Protein AF-A0A9X0HLX2-F1 (afdb_monomer_lite)

Organism: Solirubrum puertoriconensis (NCBI:txid1751427)

pLDDT: mean 79.62, std 18.25, range [35.09, 97.62]

Foldseek 3Di:
DDDPPPPPPPPPPQDDDDPVLDPDDAQWKKWFDLDPQKIWIWGFHDKGDPDPPDSKIWTKIWTWLDMGRDTDAPVVLLQTFTFWAWAADPPDPVRTATAGEIEIEIPQQCVVVVVGMDGNDGFAFQCVRHDHGYYHYDDHPNVVSVVNVCSNVQSCDHDPPCVVVVVPPDDDDSVNTHRSNVGGDD

Radius of gyration: 18.08 Å; chains: 1; bounding box: 44×50×55 Å

Structure (mmCIF, N/CA/C/O backbone):
data_AF-A0A9X0HLX2-F1
#
_entry.id   AF-A0A9X0HLX2-F1
#
loop_
_atom_site.group_PDB
_atom_site.id
_atom_site.type_symbol
_atom_site.label_atom_id
_atom_site.label_alt_id
_atom_site.label_comp_id
_atom_site.label_asym_id
_atom_site.label_entity_id
_atom_site.label_seq_id
_atom_site.pdbx_PDB_ins_code
_atom_site.Cartn_x
_atom_site.Cartn_y
_atom_site.Cartn_z
_atom_site.occupancy
_atom_site.B_iso_or_equiv
_atom_site.auth_seq_id
_atom_site.auth_comp_id
_atom_site.auth_asym_id
_atom_site.auth_atom_id
_atom_site.pdbx_PDB_model_num
ATOM 1 N N . MET A 1 1 ? 29.701 15.096 -36.472 1.00 39.09 1 MET A N 1
ATOM 2 C CA . MET A 1 1 ? 28.404 14.476 -36.145 1.00 39.09 1 MET A CA 1
ATOM 3 C C . MET A 1 1 ? 28.642 13.685 -34.884 1.00 39.09 1 MET A C 1
ATOM 5 O O . MET A 1 1 ? 29.427 12.749 -34.914 1.00 39.09 1 MET A O 1
ATOM 9 N N . THR A 1 2 ? 28.128 14.180 -33.768 1.00 35.44 2 THR A N 1
ATOM 10 C CA . THR A 1 2 ? 28.309 13.565 -32.455 1.00 35.44 2 THR A CA 1
ATOM 11 C C . THR A 1 2 ? 27.263 12.466 -32.347 1.00 35.44 2 THR A C 1
ATOM 13 O O . THR A 1 2 ? 26.073 12.766 -32.425 1.00 35.44 2 THR A O 1
ATOM 16 N N . ASN A 1 3 ? 27.697 11.209 -32.260 1.00 35.09 3 ASN A N 1
ATOM 17 C CA . ASN A 1 3 ? 26.804 10.100 -31.954 1.00 35.09 3 ASN A CA 1
ATOM 18 C C . ASN A 1 3 ? 26.291 10.316 -30.529 1.00 35.09 3 ASN A C 1
ATOM 20 O O . ASN A 1 3 ? 27.056 10.244 -29.571 1.00 35.09 3 ASN A O 1
ATOM 24 N N . CYS A 1 4 ? 25.015 10.671 -30.411 1.00 37.78 4 CYS A N 1
ATOM 25 C CA . CYS A 1 4 ? 24.280 10.514 -29.169 1.00 37.78 4 CYS A CA 1
ATOM 26 C C . CYS A 1 4 ? 23.996 9.022 -29.025 1.00 37.78 4 CYS A C 1
ATOM 28 O O . CYS A 1 4 ? 23.032 8.520 -29.602 1.00 37.78 4 CYS A O 1
ATOM 30 N N . ASP A 1 5 ? 24.865 8.329 -28.296 1.00 39.06 5 ASP A N 1
ATOM 31 C CA . ASP A 1 5 ? 24.544 7.023 -27.742 1.00 39.06 5 ASP A CA 1
ATOM 32 C C . ASP A 1 5 ? 23.423 7.249 -26.721 1.00 39.06 5 ASP A C 1
ATOM 34 O O . ASP A 1 5 ? 23.645 7.719 -25.606 1.00 39.06 5 ASP A O 1
ATOM 38 N N . PHE A 1 6 ? 22.185 7.013 -27.155 1.00 39.81 6 PHE A N 1
ATOM 39 C CA . PHE A 1 6 ? 21.085 6.764 -26.239 1.00 39.81 6 PHE A CA 1
ATOM 40 C C . PHE A 1 6 ? 21.434 5.458 -25.531 1.00 39.81 6 PHE A C 1
ATOM 42 O O . PHE A 1 6 ? 21.372 4.393 -26.144 1.00 39.81 6 PHE A O 1
ATOM 49 N N . GLU A 1 7 ? 21.862 5.544 -24.271 1.00 40.75 7 GLU A N 1
ATOM 50 C CA . GLU A 1 7 ? 21.850 4.377 -23.399 1.00 40.75 7 GLU A CA 1
ATOM 51 C C . GLU A 1 7 ? 20.409 3.862 -23.391 1.00 40.75 7 GLU A C 1
ATOM 53 O O . GLU A 1 7 ? 19.496 4.548 -22.934 1.00 40.75 7 GLU A O 1
ATOM 58 N N . GLU A 1 8 ? 20.197 2.694 -24.001 1.00 42.16 8 GLU A N 1
ATOM 59 C CA . GLU A 1 8 ? 18.953 1.952 -23.874 1.00 42.16 8 GLU A CA 1
ATOM 60 C C . GLU A 1 8 ? 18.665 1.820 -22.380 1.00 42.16 8 GLU A C 1
ATOM 62 O O . GLU A 1 8 ? 19.464 1.226 -21.647 1.00 42.16 8 GLU A O 1
ATOM 67 N N . ASP A 1 9 ? 17.542 2.393 -21.939 1.00 39.16 9 ASP A N 1
ATOM 68 C CA . ASP A 1 9 ? 16.966 2.133 -20.627 1.00 39.16 9 ASP A CA 1
ATOM 69 C C . ASP A 1 9 ? 16.959 0.617 -20.441 1.00 39.16 9 ASP A C 1
ATOM 71 O O . ASP A 1 9 ? 16.175 -0.103 -21.071 1.00 39.16 9 ASP A O 1
ATOM 75 N N . LYS A 1 10 ? 17.889 0.107 -19.625 1.00 39.16 10 LYS A N 1
ATOM 76 C CA . LYS A 1 10 ? 17.926 -1.309 -19.283 1.00 39.16 10 LYS A CA 1
ATOM 77 C C . LYS A 1 10 ? 16.569 -1.618 -18.679 1.00 39.16 10 LYS A C 1
ATOM 79 O O . LYS A 1 10 ? 16.263 -1.145 -17.586 1.00 39.16 10 LYS A O 1
ATOM 84 N N . ALA A 1 11 ? 15.761 -2.380 -19.417 1.00 44.03 11 ALA A N 1
ATOM 85 C CA . ALA A 1 11 ? 14.490 -2.889 -18.938 1.00 44.03 11 ALA A CA 1
ATOM 86 C C . ALA A 1 11 ? 14.706 -3.409 -17.517 1.00 44.03 11 ALA A C 1
ATOM 88 O O . ALA A 1 11 ? 15.613 -4.217 -17.301 1.00 44.03 11 ALA A O 1
ATOM 89 N N . VAL A 1 12 ? 13.930 -2.895 -16.559 1.00 45.44 12 VAL A N 1
ATOM 90 C CA . VAL A 1 12 ? 13.972 -3.339 -15.165 1.00 45.44 12 VAL A CA 1
ATOM 91 C C . VAL A 1 12 ? 13.780 -4.852 -15.185 1.00 45.44 12 VAL A C 1
ATOM 93 O O . VAL A 1 12 ? 12.681 -5.349 -15.429 1.00 45.44 12 VAL A O 1
ATOM 96 N N . GLN A 1 13 ? 14.873 -5.600 -15.030 1.00 45.50 13 GLN A N 1
ATOM 97 C CA . GLN A 1 13 ? 14.809 -7.047 -14.951 1.00 45.50 13 GLN A CA 1
ATOM 98 C C . GLN A 1 13 ? 14.221 -7.373 -13.586 1.00 45.50 13 GLN A C 1
ATOM 100 O O . GLN A 1 13 ? 14.894 -7.263 -12.564 1.00 45.50 13 GLN A O 1
ATOM 105 N N . TYR A 1 14 ? 12.946 -7.752 -13.574 1.00 57.03 14 TYR A N 1
ATOM 106 C CA . TYR A 1 14 ? 12.345 -8.389 -12.415 1.00 57.03 14 TYR A CA 1
ATOM 107 C C . TYR A 1 14 ? 13.086 -9.701 -12.177 1.00 57.03 14 TYR A C 1
ATOM 109 O O . TYR A 1 14 ? 12.961 -10.647 -12.958 1.00 57.03 14 TYR A O 1
ATOM 117 N N . LEU A 1 15 ? 13.900 -9.736 -11.127 1.00 66.31 15 LEU A N 1
ATOM 118 C CA . LEU A 1 15 ? 14.584 -10.956 -10.732 1.00 66.31 15 LEU A CA 1
ATOM 119 C C . LEU A 1 15 ? 13.556 -11.992 -10.258 1.00 66.31 15 LEU A C 1
ATOM 121 O O . LEU A 1 15 ? 12.531 -11.619 -9.678 1.00 66.31 15 LEU A O 1
ATOM 125 N N . PRO A 1 16 ? 13.795 -13.291 -10.503 1.00 71.94 16 PRO A N 1
ATOM 126 C CA . PRO A 1 16 ? 12.907 -14.339 -10.025 1.00 71.94 16 PRO A CA 1
ATOM 127 C C . PRO A 1 16 ? 12.847 -14.322 -8.490 1.00 71.94 16 PRO A C 1
ATOM 129 O O . PRO A 1 16 ? 13.869 -14.395 -7.810 1.00 71.94 16 PRO A O 1
ATOM 132 N N . ILE A 1 17 ? 11.634 -14.228 -7.943 1.00 80.62 17 ILE A N 1
ATOM 133 C CA . ILE A 1 17 ? 11.363 -14.280 -6.500 1.00 80.62 17 ILE A CA 1
ATOM 134 C C . ILE A 1 17 ? 10.664 -15.599 -6.202 1.00 80.62 17 ILE A C 1
ATOM 136 O O . ILE A 1 17 ? 9.661 -15.928 -6.841 1.00 80.62 17 ILE A O 1
ATOM 140 N N . ASN A 1 18 ? 11.172 -16.346 -5.223 1.00 83.62 18 ASN A N 1
ATOM 141 C CA . ASN A 1 18 ? 10.474 -17.522 -4.725 1.00 83.62 18 ASN A CA 1
ATOM 142 C C . ASN A 1 18 ? 9.196 -17.073 -3.982 1.00 83.62 18 ASN A C 1
ATOM 144 O O . ASN A 1 18 ? 9.306 -16.305 -3.024 1.00 83.62 18 ASN A O 1
ATOM 148 N N . PRO A 1 19 ? 7.989 -17.537 -4.369 1.00 83.56 19 PRO A N 1
ATOM 149 C CA . PRO A 1 19 ? 6.746 -17.168 -3.692 1.00 83.56 19 PRO A CA 1
ATOM 150 C C . PRO A 1 19 ? 6.726 -17.453 -2.185 1.00 83.56 19 PRO A C 1
ATOM 152 O O . PRO A 1 19 ? 5.992 -16.782 -1.464 1.00 83.56 19 PRO A O 1
ATOM 155 N N . ASP A 1 20 ? 7.525 -18.411 -1.712 1.00 85.88 20 ASP A N 1
ATOM 156 C CA . ASP A 1 20 ? 7.630 -18.752 -0.289 1.00 85.88 20 ASP A CA 1
ATOM 157 C C . ASP A 1 20 ? 8.432 -17.714 0.524 1.00 85.88 20 ASP A C 1
ATOM 159 O O . ASP A 1 20 ? 8.331 -17.680 1.748 1.00 85.88 20 ASP A O 1
ATOM 163 N N . GLU A 1 21 ? 9.203 -16.840 -0.137 1.00 86.94 21 GLU A N 1
ATOM 164 C CA . GLU A 1 21 ? 9.911 -15.715 0.501 1.00 86.94 21 GLU A CA 1
ATOM 165 C C . GLU A 1 21 ? 8.986 -14.506 0.744 1.00 86.94 21 GLU A C 1
ATOM 167 O O . GLU A 1 21 ? 9.346 -13.568 1.462 1.00 86.94 21 GLU A O 1
ATOM 172 N N . LEU A 1 22 ? 7.788 -14.506 0.147 1.00 90.44 22 LEU A N 1
ATOM 173 C CA . LEU A 1 22 ? 6.844 -13.400 0.242 1.00 90.44 22 LEU A CA 1
ATOM 174 C C . LEU A 1 22 ? 6.037 -13.461 1.544 1.00 90.44 22 LEU A C 1
ATOM 176 O O . LEU A 1 22 ? 5.257 -14.381 1.781 1.00 90.44 22 LEU A O 1
ATOM 180 N N . ILE A 1 23 ? 6.154 -12.405 2.343 1.00 93.06 23 ILE A N 1
ATOM 181 C CA . ILE A 1 23 ? 5.323 -12.134 3.521 1.00 93.06 23 ILE A CA 1
ATOM 182 C C . ILE A 1 23 ? 3.890 -11.825 3.084 1.00 93.06 23 ILE A C 1
ATOM 184 O O . ILE A 1 23 ? 2.933 -12.314 3.681 1.00 93.06 23 ILE A O 1
ATOM 188 N N . TYR A 1 24 ? 3.752 -11.013 2.034 1.00 95.12 24 TYR A N 1
ATOM 189 C CA . TYR A 1 24 ? 2.467 -10.592 1.494 1.00 95.12 24 TYR A CA 1
ATOM 190 C C . TYR A 1 24 ? 2.421 -10.781 -0.013 1.00 95.12 24 TYR A C 1
ATOM 192 O O . TYR A 1 24 ? 3.421 -10.681 -0.723 1.00 95.12 24 TYR A O 1
ATOM 200 N N . ARG A 1 25 ? 1.225 -11.043 -0.517 1.00 93.56 25 ARG A N 1
ATOM 201 C CA . ARG A 1 25 ? 0.958 -11.225 -1.936 1.00 93.56 25 ARG A CA 1
ATOM 202 C C . ARG A 1 25 ? 0.394 -9.949 -2.521 1.00 93.56 25 ARG A C 1
ATOM 204 O O . ARG A 1 25 ? -0.223 -9.132 -1.844 1.00 93.56 25 ARG A O 1
ATOM 211 N N . ARG A 1 26 ? 0.548 -9.805 -3.833 1.00 93.00 26 ARG A N 1
ATOM 212 C CA . ARG A 1 26 ? -0.132 -8.747 -4.571 1.00 93.00 26 ARG A CA 1
ATOM 213 C C . ARG A 1 26 ? -1.644 -8.832 -4.322 1.00 93.00 26 ARG A C 1
ATOM 215 O O . ARG A 1 26 ? -2.238 -9.910 -4.385 1.00 93.00 26 ARG A O 1
ATOM 222 N N . GLY A 1 27 ? -2.245 -7.683 -4.043 1.00 94.06 27 GLY A N 1
ATOM 223 C CA . GLY A 1 27 ? -3.641 -7.537 -3.657 1.00 94.06 27 GLY A CA 1
ATOM 224 C C . GLY A 1 27 ? -3.902 -7.624 -2.156 1.00 94.06 27 GLY A C 1
ATOM 225 O O . GLY A 1 27 ? -5.014 -7.303 -1.736 1.00 94.06 27 GLY A O 1
ATOM 226 N N . ASP A 1 28 ? -2.925 -8.031 -1.343 1.00 97.25 28 ASP A N 1
ATOM 227 C CA . ASP A 1 28 ? -3.084 -8.024 0.108 1.00 97.25 28 ASP A CA 1
ATOM 228 C C . ASP A 1 28 ? -3.296 -6.597 0.604 1.00 97.25 28 ASP A C 1
ATOM 230 O O . ASP A 1 28 ? -2.633 -5.652 0.175 1.00 97.25 28 ASP A O 1
ATOM 234 N N . VAL A 1 29 ? -4.251 -6.446 1.513 1.00 97.50 29 VAL A N 1
ATOM 235 C CA . VAL A 1 29 ? -4.596 -5.169 2.121 1.00 97.50 29 VAL A CA 1
ATOM 236 C C . VAL A 1 29 ? -4.053 -5.156 3.538 1.00 97.50 29 VAL A C 1
ATOM 238 O O . VAL A 1 29 ? -4.434 -5.975 4.380 1.00 97.50 29 VAL A O 1
ATOM 241 N N . LEU A 1 30 ? -3.172 -4.202 3.798 1.00 97.62 30 LEU A N 1
ATOM 242 C CA . LEU A 1 30 ? -2.485 -4.035 5.065 1.00 97.62 30 LEU A CA 1
ATOM 243 C C . LEU A 1 30 ? -3.074 -2.833 5.793 1.00 97.62 30 LEU A C 1
ATOM 245 O O . LEU A 1 30 ? -3.018 -1.707 5.302 1.00 97.62 30 LEU A O 1
ATOM 249 N N . ALA A 1 31 ? -3.619 -3.073 6.978 1.00 97.62 31 ALA A N 1
ATOM 250 C CA . ALA A 1 31 ? -3.848 -2.026 7.958 1.00 97.62 31 ALA A CA 1
ATOM 251 C C . ALA A 1 31 ? -2.555 -1.785 8.741 1.00 97.62 31 ALA A C 1
ATOM 253 O O . ALA A 1 31 ? -1.847 -2.743 9.057 1.00 97.62 31 ALA A O 1
ATOM 254 N N . PHE A 1 32 ? -2.254 -0.532 9.066 1.00 97.38 32 PHE A N 1
ATOM 255 C CA . PHE A 1 32 ? -1.064 -0.190 9.844 1.00 97.38 32 PHE A CA 1
ATOM 256 C C . PHE A 1 32 ? -1.318 0.945 10.832 1.00 97.38 32 PHE A C 1
ATOM 258 O O . PHE A 1 32 ? -2.106 1.849 10.562 1.00 97.38 32 PHE A O 1
ATOM 265 N N . GLU A 1 33 ? -0.648 0.910 11.978 1.00 97.38 33 GLU A N 1
ATOM 266 C CA . GLU A 1 33 ? -0.742 1.949 13.008 1.00 97.38 33 GLU A CA 1
ATOM 267 C C . GLU A 1 33 ? -0.064 3.257 12.554 1.00 97.38 33 GLU A C 1
ATOM 269 O O . GLU A 1 33 ? 1.148 3.326 12.372 1.00 97.38 33 GLU A O 1
ATOM 274 N N . VAL A 1 34 ? -0.825 4.330 12.387 1.00 96.19 34 VAL A N 1
ATOM 275 C CA . VAL A 1 34 ? -0.274 5.665 12.091 1.00 96.19 34 VAL A CA 1
ATOM 276 C C . VAL A 1 34 ? 0.189 6.333 13.385 1.00 96.19 34 VAL A C 1
ATOM 278 O O . VAL A 1 34 ? 1.266 6.918 13.447 1.00 96.19 34 VAL A O 1
ATOM 281 N N . ASP A 1 35 ? -0.626 6.212 14.428 1.00 94.38 35 ASP A N 1
ATOM 282 C CA . ASP A 1 35 ? -0.343 6.642 15.793 1.00 94.38 35 ASP A CA 1
ATOM 283 C C . ASP A 1 35 ? -1.179 5.797 16.773 1.00 94.38 35 ASP A C 1
ATOM 285 O O . ASP A 1 35 ? -1.922 4.904 16.363 1.00 94.38 35 ASP A O 1
ATOM 289 N N . SER A 1 36 ? -1.108 6.096 18.073 1.00 91.88 36 SER A N 1
ATOM 290 C CA . SER A 1 36 ? -1.783 5.316 19.124 1.00 91.88 36 SER A CA 1
ATOM 291 C C . SER A 1 36 ? -3.314 5.253 19.014 1.00 91.88 36 SER A C 1
ATOM 293 O O . SER A 1 36 ? -3.952 4.476 19.730 1.00 91.88 36 SER A O 1
ATOM 295 N N . VAL A 1 37 ? -3.930 6.072 18.159 1.00 93.25 37 VAL A N 1
ATOM 296 C CA . VAL A 1 37 ? -5.382 6.148 17.974 1.00 93.25 37 VAL A CA 1
ATOM 297 C C . VAL A 1 37 ? -5.812 6.153 16.508 1.00 93.25 37 VAL A C 1
ATOM 299 O O . VAL A 1 37 ? -7.008 6.295 16.254 1.00 93.25 37 VAL A O 1
ATOM 302 N N . THR A 1 38 ? -4.893 5.968 15.560 1.00 95.81 38 THR A N 1
ATOM 303 C CA . THR A 1 38 ? -5.163 6.069 14.122 1.00 95.81 38 THR A CA 1
ATOM 304 C C . THR A 1 38 ? -4.531 4.906 13.369 1.00 95.81 38 THR A C 1
ATOM 306 O O . THR A 1 38 ? -3.358 4.593 13.530 1.00 95.81 38 THR A O 1
ATOM 309 N N . THR A 1 39 ? -5.312 4.297 12.487 1.00 97.06 39 THR A N 1
ATOM 310 C CA . THR A 1 39 ? -4.923 3.234 11.563 1.00 97.06 39 THR A CA 1
ATOM 311 C C . THR A 1 39 ? -5.031 3.743 10.130 1.00 97.06 39 THR A C 1
ATOM 313 O O . THR A 1 39 ? -6.043 4.343 9.769 1.00 97.06 39 THR A O 1
ATOM 316 N N . GLY A 1 40 ? -4.010 3.485 9.318 1.00 96.62 40 GLY A N 1
ATOM 317 C CA . GLY A 1 40 ? -4.001 3.679 7.870 1.00 96.62 40 GLY A CA 1
ATOM 318 C C . GLY A 1 40 ? -4.215 2.360 7.131 1.00 96.62 40 GLY A C 1
ATOM 319 O O . GLY A 1 40 ? -4.208 1.286 7.739 1.00 96.62 40 GLY A O 1
ATOM 320 N N . ALA A 1 41 ? -4.407 2.430 5.813 1.00 97.06 41 ALA A N 1
ATOM 321 C CA . ALA A 1 41 ? -4.516 1.234 4.986 1.00 97.06 41 ALA A CA 1
ATOM 322 C C . ALA A 1 41 ? -3.798 1.384 3.645 1.00 97.06 41 ALA A C 1
ATOM 324 O O . ALA A 1 41 ? -3.900 2.423 2.984 1.00 97.06 41 ALA A O 1
ATOM 325 N N . ALA A 1 42 ? -3.101 0.324 3.247 1.00 96.31 42 ALA A N 1
ATOM 326 C CA . ALA A 1 42 ? -2.398 0.217 1.980 1.00 96.31 42 ALA A CA 1
ATOM 327 C C . ALA A 1 42 ? -2.695 -1.121 1.296 1.00 96.31 42 ALA A C 1
ATOM 329 O O . ALA A 1 42 ? -3.080 -2.091 1.948 1.00 96.31 42 ALA A O 1
ATOM 330 N N . ILE A 1 43 ? -2.501 -1.175 -0.017 1.00 96.12 43 ILE A N 1
ATOM 331 C CA . ILE A 1 43 ? -2.667 -2.379 -0.829 1.00 96.12 43 ILE A CA 1
ATOM 332 C C . ILE A 1 43 ? -1.322 -2.734 -1.458 1.00 96.12 43 ILE A C 1
ATOM 334 O O . ILE A 1 43 ? -0.682 -1.877 -2.064 1.00 96.12 43 ILE A O 1
ATOM 338 N N . VAL A 1 44 ? -0.904 -3.993 -1.343 1.00 95.81 44 VAL A N 1
ATOM 339 C CA . VAL A 1 44 ? 0.289 -4.507 -2.022 1.00 95.81 44 VAL A CA 1
ATOM 340 C C . VAL A 1 44 ? 0.015 -4.552 -3.521 1.00 95.81 44 VAL A C 1
ATOM 342 O O . VAL A 1 44 ? -0.811 -5.329 -3.997 1.00 95.81 44 VAL A O 1
ATOM 345 N N . SER A 1 45 ? 0.706 -3.719 -4.282 1.00 92.81 45 SER A N 1
ATOM 346 C CA . SER A 1 45 ? 0.567 -3.616 -5.737 1.00 92.81 45 SER A CA 1
ATOM 347 C C . SER A 1 45 ? 1.577 -4.463 -6.502 1.00 92.81 45 SER A C 1
ATOM 349 O O . SER A 1 45 ? 1.273 -4.962 -7.587 1.00 92.81 45 SER A O 1
ATOM 351 N N . GLY A 1 46 ? 2.729 -4.705 -5.889 1.00 91.56 46 GLY A N 1
ATOM 352 C CA . GLY A 1 46 ? 3.837 -5.436 -6.472 1.00 91.56 46 GLY A CA 1
ATOM 353 C C . GLY A 1 46 ? 4.945 -5.656 -5.454 1.00 91.56 46 GLY A C 1
ATOM 354 O O . GLY A 1 46 ? 4.795 -5.372 -4.260 1.00 91.56 46 GLY A O 1
ATOM 355 N N . TYR A 1 47 ? 6.043 -6.218 -5.933 1.00 91.50 47 TYR A N 1
ATOM 356 C CA . TYR A 1 47 ? 7.248 -6.430 -5.151 1.00 91.50 47 TYR A CA 1
ATOM 357 C C . TYR A 1 47 ? 8.437 -6.633 -6.083 1.00 91.50 47 TYR A C 1
ATOM 359 O O . TYR A 1 47 ? 8.299 -7.158 -7.190 1.00 91.50 47 TYR A O 1
ATOM 367 N N . VAL A 1 48 ? 9.612 -6.234 -5.610 1.00 89.25 48 VAL A N 1
ATOM 368 C CA . VAL A 1 48 ? 10.873 -6.376 -6.331 1.00 89.25 48 VAL A CA 1
ATOM 369 C C . VAL A 1 48 ? 11.967 -6.849 -5.384 1.00 89.25 48 VAL A C 1
ATOM 371 O O . VAL A 1 48 ? 12.014 -6.484 -4.208 1.00 89.25 48 VAL A O 1
ATOM 374 N N . LYS A 1 49 ? 12.854 -7.686 -5.911 1.00 86.56 49 LYS A N 1
ATOM 375 C CA . LYS A 1 49 ? 14.063 -8.151 -5.241 1.00 86.56 49 LYS A CA 1
ATOM 376 C C . LYS A 1 49 ? 15.246 -7.543 -5.981 1.00 86.56 49 LYS A C 1
ATOM 378 O O . LYS A 1 49 ? 15.302 -7.631 -7.203 1.00 86.56 49 LYS A O 1
ATOM 383 N N . GLU A 1 50 ? 16.136 -6.876 -5.251 1.00 77.25 50 GLU A N 1
ATOM 384 C CA . GLU A 1 50 ? 17.228 -6.095 -5.855 1.00 77.25 50 GLU A CA 1
ATOM 385 C C . GLU A 1 50 ? 18.293 -6.977 -6.515 1.00 77.25 50 GLU A C 1
ATOM 387 O O . GLU A 1 50 ? 18.802 -6.629 -7.576 1.00 77.25 50 GLU A O 1
ATOM 392 N N . THR A 1 51 ? 18.629 -8.117 -5.904 1.00 73.12 51 THR A N 1
ATOM 393 C CA . THR A 1 51 ? 19.614 -9.083 -6.421 1.00 73.12 51 THR A CA 1
ATOM 394 C C . THR A 1 51 ? 19.165 -10.519 -6.135 1.00 73.12 51 THR A C 1
ATOM 396 O O . THR A 1 51 ? 18.388 -10.747 -5.206 1.00 73.12 51 THR A O 1
ATOM 399 N N . GLU A 1 52 ? 19.651 -11.502 -6.905 1.00 68.56 52 GLU A N 1
ATOM 400 C CA . GLU A 1 52 ? 19.315 -12.924 -6.689 1.00 68.56 52 GLU A CA 1
ATOM 401 C C . GLU A 1 52 ? 19.717 -13.388 -5.278 1.00 68.56 52 GLU A C 1
ATOM 403 O O . GLU A 1 52 ? 18.961 -14.105 -4.620 1.00 68.56 52 GLU A O 1
ATOM 408 N N . ASP A 1 53 ? 20.843 -12.868 -4.781 1.00 68.00 53 ASP A N 1
ATOM 409 C CA . ASP A 1 53 ? 21.403 -13.156 -3.457 1.00 68.00 53 ASP A CA 1
ATOM 410 C C . ASP A 1 53 ? 20.843 -12.273 -2.328 1.00 68.00 53 ASP A C 1
ATOM 412 O O . ASP A 1 53 ? 21.194 -12.459 -1.161 1.00 68.00 53 ASP A O 1
ATOM 416 N N . SER A 1 54 ? 20.001 -11.280 -2.637 1.00 73.19 54 SER A N 1
ATOM 417 C CA . SER A 1 54 ? 19.437 -10.406 -1.607 1.00 73.19 54 SER A CA 1
ATOM 418 C C . SER A 1 54 ? 18.474 -11.195 -0.726 1.00 73.19 54 SER A C 1
ATOM 420 O O . SER A 1 54 ? 17.587 -11.886 -1.213 1.00 73.19 54 SER A O 1
ATOM 422 N N . THR A 1 55 ? 18.573 -11.047 0.591 1.00 76.12 55 THR A N 1
ATOM 423 C CA . THR A 1 55 ? 17.532 -11.522 1.518 1.00 76.12 55 THR A CA 1
ATOM 424 C C . THR A 1 55 ? 16.363 -10.541 1.627 1.00 76.12 55 THR A C 1
ATOM 426 O O . THR A 1 55 ? 15.357 -10.832 2.276 1.00 76.12 55 THR A O 1
ATOM 429 N N . HIS A 1 56 ? 16.494 -9.359 1.022 1.00 85.50 56 HIS A N 1
ATOM 430 C CA . HIS A 1 56 ? 15.544 -8.270 1.153 1.00 85.50 56 HIS A CA 1
ATOM 431 C C . HIS A 1 56 ? 14.647 -8.150 -0.075 1.00 85.50 56 HIS A C 1
ATOM 433 O O . HIS A 1 56 ? 15.110 -8.078 -1.216 1.00 85.50 56 HIS A O 1
ATOM 439 N N . ILE A 1 57 ? 13.347 -8.082 0.198 1.00 91.19 57 ILE A N 1
ATOM 440 C CA . ILE A 1 57 ? 12.292 -7.874 -0.790 1.00 91.19 57 ILE A CA 1
ATOM 441 C C . ILE A 1 57 ? 11.640 -6.530 -0.488 1.00 91.19 57 ILE A C 1
ATOM 443 O O . ILE A 1 57 ? 11.271 -6.254 0.656 1.00 91.19 57 ILE A O 1
ATOM 447 N N . TRP A 1 58 ? 11.493 -5.701 -1.512 1.00 93.50 58 TRP A N 1
ATOM 448 C CA . TRP A 1 58 ? 10.747 -4.453 -1.449 1.00 93.50 58 TRP A CA 1
ATOM 449 C C . TRP A 1 58 ? 9.300 -4.714 -1.854 1.00 93.50 58 TRP A C 1
ATOM 451 O O . TRP A 1 58 ? 9.047 -5.238 -2.935 1.00 93.50 58 TRP A O 1
ATOM 461 N N . TYR A 1 59 ? 8.356 -4.348 -0.992 1.00 94.75 59 TYR A N 1
ATOM 462 C CA . TYR A 1 59 ? 6.922 -4.418 -1.255 1.00 94.75 59 TYR A CA 1
ATOM 463 C C . TYR A 1 59 ? 6.418 -3.064 -1.718 1.00 94.75 59 TYR A C 1
ATOM 465 O O . TYR A 1 59 ? 6.542 -2.081 -0.997 1.00 94.75 59 TYR A O 1
ATOM 473 N N . GLU A 1 60 ? 5.800 -3.022 -2.888 1.00 93.88 60 GLU A N 1
ATOM 474 C CA . GLU A 1 60 ? 5.222 -1.810 -3.456 1.00 93.88 60 GLU A CA 1
ATOM 475 C C . GLU A 1 60 ? 3.815 -1.610 -2.887 1.00 93.88 60 GLU A C 1
ATOM 477 O O . GLU A 1 60 ? 2.871 -2.309 -3.270 1.00 93.88 60 GLU A O 1
ATOM 482 N N . LEU A 1 61 ? 3.659 -0.672 -1.955 1.00 95.06 61 LEU A N 1
ATOM 483 C CA . LEU A 1 61 ? 2.398 -0.402 -1.271 1.00 95.06 61 LEU A CA 1
ATOM 484 C C . LEU A 1 61 ? 1.727 0.849 -1.829 1.00 95.06 61 LEU A C 1
ATOM 486 O O . LEU A 1 61 ? 2.338 1.911 -1.918 1.00 95.06 61 LEU A O 1
ATOM 490 N N . VAL A 1 62 ? 0.436 0.744 -2.134 1.00 92.50 62 VAL A N 1
ATOM 491 C CA . VAL A 1 62 ? -0.388 1.894 -2.511 1.00 92.50 62 VAL A CA 1
ATOM 492 C C . VAL A 1 62 ? -1.327 2.261 -1.397 1.00 92.50 62 VAL A C 1
ATOM 494 O O . VAL A 1 62 ? -2.127 1.449 -0.933 1.00 92.50 62 VAL A O 1
ATOM 497 N N . PHE A 1 63 ? -1.238 3.515 -0.984 1.00 92.94 63 PHE A N 1
ATOM 498 C CA . PHE A 1 63 ? -2.054 4.040 0.087 1.00 92.94 63 PHE A CA 1
ATOM 499 C C . PHE A 1 63 ? -3.488 4.300 -0.352 1.00 92.94 63 PHE A C 1
ATOM 501 O O . PHE A 1 63 ? -3.763 4.780 -1.454 1.00 92.94 63 PHE A O 1
ATOM 508 N N . THR A 1 64 ? -4.394 4.020 0.576 1.00 92.25 64 THR A N 1
ATOM 509 C CA . THR A 1 64 ? -5.789 4.441 0.500 1.00 92.25 64 THR A CA 1
ATOM 510 C C . THR A 1 64 ? -6.012 5.674 1.374 1.00 92.25 64 THR A C 1
ATOM 512 O O . THR A 1 64 ? -5.260 5.921 2.317 1.00 92.25 64 THR A O 1
ATOM 515 N N . ASP A 1 65 ? -7.086 6.421 1.132 1.00 89.81 65 ASP A N 1
ATOM 516 C CA . ASP A 1 65 ? -7.488 7.562 1.965 1.00 89.81 65 ASP A CA 1
ATOM 517 C C . ASP A 1 65 ? -8.096 7.202 3.329 1.00 89.81 65 ASP A C 1
ATOM 519 O O . ASP A 1 65 ? -8.530 8.098 4.061 1.00 89.81 65 ASP A O 1
ATOM 523 N N . TYR A 1 66 ? -8.060 5.923 3.712 1.00 92.25 66 TYR A N 1
ATOM 524 C CA . TYR A 1 66 ? -8.525 5.452 5.010 1.00 92.25 66 TYR A CA 1
ATOM 525 C C . TYR A 1 66 ? -7.674 5.989 6.161 1.00 92.25 66 TYR A C 1
ATOM 527 O O . TYR A 1 66 ? -6.471 5.741 6.216 1.00 92.25 66 TYR A O 1
ATOM 535 N N . ALA A 1 67 ? -8.314 6.639 7.136 1.00 92.31 67 ALA A N 1
ATOM 536 C CA . ALA A 1 67 ? -7.718 6.872 8.445 1.00 92.31 67 ALA A CA 1
ATOM 537 C C . ALA A 1 67 ? -8.775 6.921 9.543 1.00 92.31 67 ALA A C 1
ATOM 539 O O . ALA A 1 67 ? -9.585 7.849 9.604 1.00 92.31 67 ALA A O 1
ATOM 540 N N . ALA A 1 68 ? -8.746 5.931 10.424 1.00 93.38 68 ALA A N 1
ATOM 541 C CA . ALA A 1 68 ? -9.659 5.840 11.553 1.00 93.38 68 ALA A CA 1
ATOM 542 C C . ALA A 1 68 ? -9.019 5.058 12.697 1.00 93.38 68 ALA A C 1
ATOM 544 O O . ALA A 1 68 ? -8.021 4.374 12.514 1.00 93.38 68 ALA A O 1
ATOM 545 N N . LYS A 1 69 ? -9.610 5.126 13.890 1.00 93.56 69 LYS A N 1
ATOM 546 C CA . LYS A 1 69 ? -9.113 4.377 15.053 1.00 93.56 69 LYS A CA 1
ATOM 547 C C . LYS A 1 69 ? -9.240 2.867 14.900 1.00 93.56 69 LYS A C 1
ATOM 549 O O . LYS A 1 69 ? -8.421 2.114 15.415 1.00 93.56 69 LYS A O 1
ATOM 554 N N . GLN A 1 70 ? -10.308 2.427 14.251 1.00 93.50 70 GLN A N 1
ATOM 555 C CA . GLN A 1 70 ? -10.519 1.019 13.961 1.00 93.50 70 GLN A CA 1
ATOM 556 C C . GLN A 1 70 ? -9.754 0.666 12.693 1.00 93.50 70 GLN A C 1
ATOM 558 O O . GLN A 1 70 ? -9.577 1.501 11.816 1.00 93.50 70 GLN A O 1
ATOM 563 N N . ALA A 1 71 ? -9.289 -0.571 12.606 1.00 92.25 71 ALA A N 1
ATOM 564 C CA . ALA A 1 71 ? -8.699 -1.061 11.377 1.00 92.25 71 ALA A CA 1
ATOM 565 C C . ALA A 1 71 ? -9.810 -1.424 10.374 1.00 92.25 71 ALA A C 1
ATOM 567 O O . ALA A 1 71 ? -10.837 -1.972 10.790 1.00 92.25 71 ALA A O 1
ATOM 568 N N . PRO A 1 72 ? -9.610 -1.158 9.075 1.00 94.69 72 PRO A N 1
ATOM 569 C CA . PRO A 1 72 ? -10.664 -1.276 8.081 1.00 94.69 72 PRO A CA 1
ATOM 570 C C . PRO A 1 72 ? -11.029 -2.729 7.783 1.00 94.69 72 PRO A C 1
ATOM 572 O O . PRO A 1 72 ? -10.195 -3.636 7.843 1.00 94.69 72 PRO A O 1
ATOM 575 N N . SER A 1 73 ? -12.270 -2.934 7.359 1.00 95.62 73 SER A N 1
ATOM 576 C CA . SER A 1 73 ? -12.699 -4.110 6.607 1.00 95.62 73 SER A CA 1
ATOM 577 C C . SER A 1 73 ? -12.399 -3.959 5.110 1.00 95.62 73 SER A C 1
ATOM 579 O O . SER A 1 73 ? -12.272 -2.856 4.577 1.00 95.62 73 SER A O 1
ATOM 581 N N . ILE A 1 74 ? -12.374 -5.078 4.380 1.00 95.06 74 ILE A N 1
ATOM 582 C CA . ILE A 1 74 ? -12.228 -5.057 2.914 1.00 95.06 74 ILE A CA 1
ATOM 583 C C . ILE A 1 74 ? -13.375 -4.308 2.229 1.00 95.06 74 ILE A C 1
ATOM 585 O O . ILE A 1 74 ? -13.159 -3.634 1.223 1.0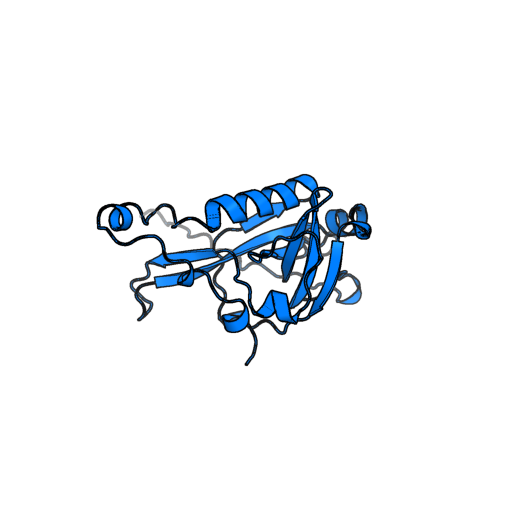0 95.06 74 ILE A O 1
ATOM 589 N N . ALA A 1 75 ? -14.594 -4.393 2.767 1.00 94.31 75 ALA A N 1
ATOM 590 C CA . ALA A 1 75 ? -15.735 -3.666 2.219 1.00 94.31 75 ALA A CA 1
ATOM 591 C C . ALA A 1 75 ? -15.568 -2.145 2.353 1.00 94.31 75 ALA A C 1
ATOM 593 O O . ALA A 1 75 ? -15.955 -1.417 1.441 1.00 94.31 75 ALA A O 1
ATOM 594 N N . GLU A 1 76 ? -14.978 -1.676 3.456 1.00 93.56 76 GLU A N 1
ATOM 595 C CA . GLU A 1 76 ? -14.623 -0.266 3.627 1.00 93.56 76 GLU A CA 1
ATOM 596 C C . GLU A 1 76 ? -13.540 0.131 2.629 1.00 93.56 76 GLU A C 1
ATOM 598 O O . GLU A 1 76 ? -13.760 1.053 1.850 1.00 93.56 76 GLU A O 1
ATOM 603 N N . VAL A 1 77 ? -12.430 -0.612 2.552 1.00 93.81 77 VAL A N 1
ATOM 604 C CA . VAL A 1 77 ? -11.313 -0.307 1.633 1.00 93.81 77 VAL A CA 1
ATOM 605 C C . VAL A 1 77 ? -11.770 -0.182 0.180 1.00 93.81 77 VAL A C 1
ATOM 607 O O . VAL A 1 77 ? -11.360 0.739 -0.516 1.00 93.81 77 VAL A O 1
ATOM 610 N N . LYS A 1 78 ? -12.686 -1.039 -0.282 1.00 92.56 78 LYS A N 1
ATOM 611 C CA . LYS A 1 78 ? -13.223 -0.963 -1.654 1.00 92.56 78 LYS A CA 1
ATOM 612 C C . LYS A 1 78 ? -14.021 0.314 -1.952 1.00 92.56 78 LYS A C 1
ATOM 614 O O . LYS A 1 78 ? -14.216 0.637 -3.120 1.00 92.56 78 LYS A O 1
ATOM 619 N N . ARG A 1 79 ? -14.508 1.013 -0.923 1.00 90.75 79 ARG A N 1
ATOM 620 C CA . ARG A 1 79 ? -15.243 2.288 -1.033 1.00 90.75 79 ARG A CA 1
ATOM 621 C C . ARG A 1 79 ? -14.334 3.507 -0.883 1.00 90.75 79 ARG A C 1
ATOM 623 O O . ARG A 1 79 ? -14.800 4.628 -1.069 1.00 90.75 79 ARG A O 1
ATOM 630 N N . HIS A 1 80 ? -13.072 3.279 -0.538 1.00 89.25 80 HIS A N 1
ATOM 631 C CA . HIS A 1 80 ? -12.051 4.303 -0.414 1.00 89.25 80 HIS A CA 1
ATOM 632 C C . HIS A 1 80 ? -11.380 4.592 -1.752 1.00 89.25 80 HIS A C 1
ATOM 634 O O . HIS A 1 80 ? -11.738 4.046 -2.805 1.00 89.25 80 HIS A O 1
ATOM 640 N N . ARG A 1 81 ? -10.429 5.517 -1.710 1.00 88.19 81 ARG A N 1
ATOM 641 C CA . ARG A 1 81 ? -9.729 6.016 -2.887 1.00 88.19 81 ARG A CA 1
ATOM 642 C C . ARG A 1 81 ? -8.230 5.821 -2.740 1.00 88.19 81 ARG A C 1
ATOM 644 O O . ARG A 1 81 ? -7.722 5.845 -1.621 1.00 88.19 81 ARG A O 1
ATOM 651 N N . LEU A 1 82 ? -7.542 5.617 -3.858 1.00 88.31 82 LEU A N 1
ATOM 652 C CA . LEU A 1 82 ? -6.085 5.502 -3.905 1.00 88.31 82 LEU A CA 1
ATOM 653 C C . LEU A 1 82 ? -5.430 6.884 -3.991 1.00 88.31 82 LEU A C 1
ATOM 655 O O . LEU A 1 82 ? -6.016 7.822 -4.538 1.00 88.31 82 LEU A O 1
ATOM 659 N N . PHE A 1 83 ? -4.204 7.005 -3.480 1.00 86.94 83 PHE A N 1
ATOM 660 C CA . PHE A 1 83 ? -3.389 8.205 -3.698 1.00 86.94 83 PHE A CA 1
ATOM 661 C C . PHE A 1 83 ? -2.775 8.209 -5.096 1.00 86.94 83 PHE A C 1
ATOM 663 O O . PHE A 1 83 ? -2.315 7.182 -5.593 1.00 86.94 83 PHE A O 1
ATOM 670 N N . GLY A 1 84 ? -2.738 9.387 -5.716 1.00 81.12 84 GLY A N 1
ATOM 671 C CA . GLY A 1 84 ? -2.109 9.593 -7.014 1.00 81.12 84 GLY A CA 1
ATOM 672 C C . GLY A 1 84 ? -2.455 10.952 -7.626 1.00 81.12 84 GLY A C 1
ATOM 673 O O . GLY A 1 84 ? -2.904 11.857 -6.925 1.00 81.12 84 GLY A O 1
ATOM 674 N N . ARG A 1 85 ? -2.253 11.090 -8.943 1.00 76.56 85 ARG A N 1
ATOM 675 C CA . ARG A 1 85 ? -2.402 12.340 -9.706 1.00 76.56 85 ARG A CA 1
ATOM 676 C C . ARG A 1 85 ? -2.857 12.123 -11.151 1.00 76.56 85 ARG A C 1
ATOM 678 O O . ARG A 1 85 ? -2.611 11.071 -11.736 1.00 76.56 85 ARG A O 1
ATOM 685 N N . LYS A 1 86 ? -3.482 13.140 -11.751 1.00 74.00 86 LYS A N 1
ATOM 686 C CA . LYS A 1 86 ? -3.713 13.200 -13.204 1.00 74.00 86 LYS A CA 1
ATOM 687 C C . LYS A 1 86 ? -2.563 13.939 -13.873 1.00 74.00 86 LYS A C 1
ATOM 689 O O . LYS A 1 86 ? -2.184 15.019 -13.424 1.00 74.00 86 LYS A O 1
ATOM 694 N N . VAL A 1 87 ? -2.038 13.379 -14.953 1.00 72.44 87 VAL A N 1
ATOM 695 C CA . VAL A 1 87 ? -0.985 13.999 -15.764 1.00 72.44 87 VAL A CA 1
ATOM 696 C C . VAL A 1 87 ? -1.567 14.305 -17.137 1.00 72.44 87 VAL A C 1
ATOM 698 O O . VAL A 1 87 ? -2.156 13.429 -17.763 1.00 72.44 87 VAL A O 1
ATOM 701 N N . ALA A 1 88 ? -1.450 15.552 -17.599 1.00 68.88 88 ALA A N 1
ATOM 702 C CA . ALA A 1 88 ? -1.958 15.946 -18.911 1.00 68.88 88 ALA A CA 1
ATOM 703 C C . ALA A 1 88 ? -1.313 15.099 -20.020 1.00 68.88 88 ALA A C 1
ATOM 705 O O . ALA A 1 88 ? -0.105 14.865 -20.010 1.00 68.88 88 ALA A O 1
ATOM 706 N N . SER A 1 89 ? -2.119 14.652 -20.980 1.00 69.88 89 SER A N 1
ATOM 707 C CA . SER A 1 89 ? -1.665 13.822 -22.094 1.00 69.88 89 SER A CA 1
ATOM 708 C C . SER A 1 89 ? -2.386 14.234 -23.367 1.00 69.88 89 SER A C 1
ATOM 710 O O . SER A 1 89 ? -3.611 14.225 -23.425 1.00 69.88 89 SER A O 1
ATOM 712 N N . SER A 1 90 ? -1.624 14.566 -24.406 1.00 74.44 90 SER A N 1
ATOM 713 C CA . SER A 1 90 ? -2.157 14.827 -25.748 1.00 74.44 90 SER A CA 1
ATOM 714 C C . SER A 1 90 ? -2.457 13.548 -26.536 1.00 74.44 90 SER A C 1
ATOM 716 O O . SER A 1 90 ? -3.006 13.625 -27.633 1.00 74.44 90 SER A O 1
ATOM 718 N N . LEU A 1 91 ? -2.073 12.386 -25.998 1.00 78.00 91 LEU A N 1
ATOM 719 C CA . LEU A 1 91 ? -2.242 11.076 -26.627 1.00 78.00 91 LEU A CA 1
ATOM 720 C C . LEU A 1 91 ? -3.476 10.333 -26.103 1.00 78.00 91 LEU A C 1
ATOM 722 O O . LEU A 1 91 ? -4.038 9.507 -26.818 1.00 78.00 91 LEU A O 1
ATOM 726 N N . ASP A 1 92 ? -3.894 10.613 -24.866 1.00 74.94 92 ASP A N 1
ATOM 727 C CA . ASP A 1 92 ? -5.083 10.000 -24.275 1.00 74.94 92 ASP A CA 1
ATOM 728 C C . ASP A 1 92 ? -6.355 10.749 -24.726 1.00 74.94 92 ASP A C 1
ATOM 730 O O . ASP A 1 92 ? -6.399 11.978 -24.610 1.00 74.94 92 ASP A O 1
ATOM 734 N N . PRO A 1 93 ? -7.411 10.060 -25.204 1.00 74.31 93 PRO A N 1
ATOM 735 C CA . PRO A 1 93 ? -8.673 10.698 -25.588 1.00 74.31 93 PRO A CA 1
ATOM 736 C C . PRO A 1 93 ? -9.338 11.530 -24.481 1.00 74.31 93 PRO A C 1
ATOM 738 O O . PRO A 1 93 ? -10.086 12.458 -24.785 1.00 74.31 93 PRO A O 1
ATOM 741 N N . ALA A 1 94 ? -9.083 11.221 -23.205 1.00 71.19 94 ALA A N 1
ATOM 742 C CA . ALA A 1 94 ? -9.576 11.993 -22.066 1.00 71.19 94 ALA A CA 1
ATOM 743 C C . ALA A 1 94 ? -8.768 13.282 -21.807 1.00 71.19 94 ALA A C 1
ATOM 745 O O . ALA A 1 94 ? -9.170 14.098 -20.977 1.00 71.19 94 ALA A O 1
ATOM 746 N N . GLY A 1 95 ? -7.637 13.476 -22.496 1.00 71.81 95 GLY A N 1
ATOM 747 C CA . GLY A 1 95 ? -6.728 14.615 -22.331 1.00 71.81 95 GLY A CA 1
ATOM 748 C C . GLY A 1 95 ? -5.774 14.496 -21.136 1.00 71.81 95 GLY A C 1
ATOM 749 O O . GLY A 1 95 ? -4.986 15.406 -20.869 1.00 71.81 95 GLY A O 1
ATOM 750 N N . TYR A 1 96 ? -5.836 13.390 -20.395 1.00 73.00 96 TYR A N 1
ATOM 751 C CA . TYR A 1 96 ? -4.973 13.109 -19.254 1.00 73.00 96 TYR A CA 1
ATOM 752 C C . TYR A 1 96 ? -4.845 11.606 -19.017 1.00 73.00 96 TYR A C 1
ATOM 754 O O . TYR A 1 96 ? -5.724 10.831 -19.380 1.00 73.00 96 TYR A O 1
ATOM 762 N N . VAL A 1 97 ? -3.773 11.217 -18.336 1.00 76.19 97 VAL A N 1
ATOM 763 C CA . VAL A 1 97 ? -3.569 9.875 -17.794 1.00 76.19 97 VAL A CA 1
ATOM 764 C C . VAL A 1 97 ? -3.670 9.894 -16.272 1.00 76.19 97 VAL A C 1
ATOM 766 O O . VAL A 1 97 ? -3.399 10.906 -15.621 1.00 76.19 97 VAL A O 1
ATOM 769 N N . THR A 1 98 ? -4.105 8.775 -15.703 1.00 76.44 98 THR A N 1
ATOM 770 C CA . THR A 1 98 ? -4.222 8.575 -14.254 1.00 76.44 98 THR A CA 1
ATOM 771 C C . THR A 1 98 ? -2.993 7.843 -13.745 1.00 76.44 98 THR A C 1
ATOM 773 O O . THR A 1 98 ? -2.714 6.732 -14.194 1.00 76.44 98 THR A O 1
ATOM 776 N N . CYS A 1 99 ? -2.290 8.445 -12.789 1.00 81.00 99 CYS A N 1
ATOM 777 C CA . CYS A 1 99 ? -1.104 7.864 -12.182 1.00 81.00 99 CYS A CA 1
ATOM 778 C C . CYS A 1 99 ? -1.321 7.624 -10.684 1.00 81.00 99 CYS A C 1
ATOM 780 O O . CYS A 1 99 ? -1.844 8.492 -9.989 1.00 81.00 99 CYS A O 1
ATOM 782 N N . VAL A 1 100 ? -0.901 6.464 -10.190 1.00 85.25 100 VAL A N 1
ATOM 783 C CA . VAL A 1 100 ? -1.022 6.027 -8.795 1.00 85.25 100 VAL A 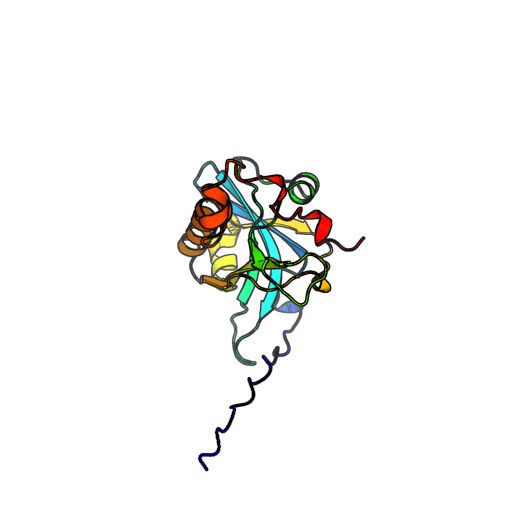CA 1
ATOM 784 C C . VAL A 1 100 ? 0.339 6.135 -8.115 1.00 85.25 100 VAL A C 1
ATOM 786 O O . VAL A 1 100 ? 1.363 5.791 -8.711 1.00 85.25 100 VAL A O 1
ATOM 789 N N . ASP A 1 101 ? 0.348 6.611 -6.874 1.00 85.56 101 ASP A N 1
ATOM 790 C CA . ASP A 1 101 ? 1.573 6.764 -6.092 1.00 85.56 101 ASP A CA 1
ATOM 791 C C . ASP A 1 101 ? 1.853 5.513 -5.257 1.00 85.56 101 ASP A C 1
ATOM 793 O O . ASP A 1 101 ? 0.943 4.927 -4.664 1.00 85.56 101 ASP A O 1
ATOM 797 N N . ILE A 1 102 ? 3.125 5.123 -5.198 1.00 89.62 102 ILE A N 1
ATOM 798 C CA . ILE A 1 102 ? 3.591 3.898 -4.545 1.00 89.62 102 ILE A CA 1
ATOM 799 C C . ILE A 1 102 ? 4.675 4.231 -3.517 1.00 89.62 102 ILE A C 1
ATOM 801 O O . ILE A 1 102 ? 5.571 5.030 -3.782 1.00 89.62 102 ILE A O 1
ATOM 805 N N . GLU A 1 103 ? 4.623 3.570 -2.363 1.00 93.12 103 GLU A N 1
ATOM 806 C CA . GLU A 1 103 ? 5.708 3.535 -1.386 1.00 93.12 103 GLU A CA 1
ATOM 807 C C . GLU A 1 103 ? 6.270 2.113 -1.291 1.00 93.12 103 GLU A C 1
ATOM 809 O O . GLU A 1 103 ? 5.563 1.176 -0.914 1.00 93.12 103 GLU A O 1
ATOM 814 N N . SER A 1 104 ? 7.548 1.946 -1.618 1.00 94.06 104 SER A N 1
ATOM 815 C CA . SER A 1 104 ? 8.252 0.674 -1.492 1.00 94.06 104 SER A CA 1
ATOM 816 C C . SER A 1 104 ? 8.741 0.472 -0.061 1.00 94.06 104 SER A C 1
ATOM 818 O O . SER A 1 104 ? 9.544 1.250 0.449 1.00 94.06 104 SER A O 1
ATOM 820 N N . VAL A 1 105 ? 8.297 -0.596 0.595 1.00 94.88 105 VAL A N 1
ATOM 821 C CA . VAL A 1 105 ? 8.673 -0.925 1.975 1.00 94.88 105 VAL A CA 1
ATOM 822 C C . VAL A 1 105 ? 9.485 -2.206 2.005 1.00 94.88 105 VAL A C 1
ATOM 824 O O . VAL A 1 105 ? 9.047 -3.237 1.497 1.00 94.88 105 VAL A O 1
ATOM 827 N N . ARG A 1 106 ? 10.667 -2.165 2.621 1.00 93.62 106 ARG A N 1
ATOM 828 C CA . ARG A 1 106 ? 11.511 -3.360 2.746 1.00 93.62 106 ARG A CA 1
ATOM 829 C C . ARG A 1 106 ? 10.893 -4.376 3.710 1.00 93.62 106 ARG A C 1
ATOM 831 O O . ARG A 1 106 ? 10.330 -3.993 4.735 1.00 93.62 106 ARG A O 1
ATOM 838 N N . ASN A 1 107 ? 11.037 -5.664 3.407 1.00 93.00 107 ASN A N 1
ATOM 839 C CA . ASN A 1 107 ? 10.525 -6.774 4.213 1.00 93.00 107 ASN A CA 1
ATOM 840 C C . ASN A 1 107 ? 10.882 -6.671 5.707 1.00 93.00 107 ASN A C 1
ATOM 842 O O . ASN A 1 107 ? 9.993 -6.868 6.530 1.00 93.00 107 ASN A O 1
ATOM 846 N N . ASP A 1 108 ? 12.110 -6.273 6.058 1.00 91.81 108 ASP A N 1
ATOM 847 C CA . ASP A 1 108 ? 12.521 -6.114 7.465 1.00 91.81 108 ASP A CA 1
ATOM 848 C C . ASP A 1 108 ? 11.634 -5.120 8.230 1.00 91.81 108 ASP A C 1
ATOM 850 O O . ASP A 1 108 ? 11.250 -5.347 9.373 1.00 91.81 108 ASP A O 1
ATOM 854 N N . CYS A 1 109 ? 11.242 -4.016 7.583 1.00 93.94 109 CYS A N 1
ATOM 855 C CA . CYS A 1 109 ? 10.368 -3.022 8.199 1.00 93.94 109 CYS A CA 1
ATOM 856 C C . CYS A 1 109 ? 9.007 -3.633 8.562 1.00 93.94 109 CYS A C 1
ATOM 858 O O . CYS A 1 109 ? 8.429 -3.288 9.597 1.00 93.94 109 CYS A O 1
ATOM 860 N N . LEU A 1 110 ? 8.498 -4.533 7.716 1.00 92.62 110 LEU A N 1
ATOM 861 C CA . LEU A 1 110 ? 7.237 -5.237 7.935 1.00 92.62 110 LEU A CA 1
ATOM 862 C C . LEU A 1 110 ? 7.371 -6.273 9.058 1.00 92.62 110 LEU A C 1
ATOM 864 O O . LEU A 1 110 ? 6.486 -6.349 9.909 1.00 92.62 110 LEU A O 1
ATOM 868 N N . THR A 1 111 ? 8.469 -7.036 9.094 1.00 91.50 111 THR A N 1
ATOM 869 C CA . THR A 1 111 ? 8.696 -8.071 10.117 1.00 91.50 111 THR A CA 1
ATOM 870 C C . THR A 1 111 ? 8.972 -7.479 11.492 1.00 91.50 111 THR A C 1
ATOM 872 O O . THR A 1 111 ? 8.348 -7.892 12.469 1.00 91.50 111 THR A O 1
ATOM 875 N N . ASP A 1 112 ? 9.825 -6.458 11.576 1.00 94.31 112 ASP A N 1
ATOM 876 C CA . ASP A 1 112 ? 10.201 -5.812 12.841 1.00 94.31 112 ASP A CA 1
ATOM 877 C C . ASP A 1 112 ? 9.016 -5.081 13.488 1.00 94.31 112 ASP A C 1
ATOM 879 O O . ASP A 1 112 ? 9.009 -4.802 14.687 1.00 94.31 112 ASP A O 1
ATOM 883 N N . ASN A 1 113 ? 7.980 -4.784 12.697 1.00 94.75 113 ASN A N 1
ATOM 884 C CA . ASN A 1 113 ? 6.764 -4.105 13.131 1.00 94.75 113 ASN A CA 1
ATOM 885 C C . ASN A 1 113 ? 5.514 -4.970 12.921 1.00 94.75 113 ASN A C 1
ATOM 887 O O . ASN A 1 113 ? 4.419 -4.434 12.753 1.00 94.75 113 ASN A O 1
ATOM 891 N N . ALA A 1 114 ? 5.641 -6.300 12.976 1.00 90.12 114 ALA A N 1
ATOM 892 C CA . ALA A 1 114 ? 4.530 -7.225 12.730 1.00 90.12 114 ALA A CA 1
ATOM 893 C C . ALA A 1 114 ? 3.311 -7.007 13.651 1.00 90.12 114 ALA A C 1
ATOM 895 O O . ALA A 1 114 ? 2.193 -7.312 13.263 1.00 90.12 114 ALA A O 1
ATOM 896 N N . ALA A 1 115 ? 3.492 -6.451 14.856 1.00 91.69 115 ALA A N 1
ATOM 897 C CA . ALA A 1 115 ? 2.376 -6.100 15.743 1.00 91.69 115 ALA A CA 1
ATOM 898 C C . ALA A 1 115 ? 1.598 -4.845 15.293 1.00 91.69 115 ALA A C 1
ATOM 900 O O . ALA A 1 115 ? 0.460 -4.646 15.712 1.00 91.69 115 ALA A O 1
ATOM 901 N N . LYS A 1 116 ? 2.217 -3.996 14.465 1.00 94.56 116 LYS A N 1
ATOM 902 C CA . LYS A 1 116 ? 1.649 -2.738 13.962 1.00 94.56 116 LYS A CA 1
ATOM 903 C C . LYS A 1 116 ? 1.068 -2.871 12.560 1.00 94.56 116 LYS A C 1
ATOM 905 O O . LYS A 1 116 ? 0.224 -2.062 12.193 1.00 94.56 116 LYS A O 1
ATOM 910 N N . PHE A 1 117 ? 1.504 -3.870 11.794 1.00 94.94 117 PHE A N 1
ATOM 911 C CA . PHE A 1 117 ? 0.913 -4.243 10.512 1.00 94.94 117 PHE A CA 1
ATOM 912 C C . PHE A 1 117 ? -0.081 -5.384 10.687 1.00 94.94 117 PHE A C 1
ATOM 914 O O . PHE A 1 117 ? 0.173 -6.353 11.393 1.00 94.94 117 PHE A O 1
ATOM 921 N N . ARG A 1 118 ? -1.214 -5.306 9.996 1.00 95.31 118 ARG A N 1
ATOM 922 C CA . ARG A 1 118 ? -2.230 -6.353 10.027 1.00 95.31 118 ARG A CA 1
ATOM 923 C C . ARG A 1 118 ? -2.806 -6.580 8.642 1.00 95.31 118 ARG A C 1
ATOM 925 O O . ARG A 1 118 ? -3.408 -5.674 8.070 1.00 95.31 118 ARG A O 1
ATOM 932 N N . LEU A 1 119 ? -2.712 -7.811 8.148 1.00 96.50 119 LEU A N 1
ATOM 933 C CA . LEU A 1 119 ? -3.471 -8.241 6.978 1.00 96.50 119 LEU A CA 1
ATOM 934 C C . LEU A 1 119 ? -4.970 -8.194 7.307 1.00 96.50 119 LEU A C 1
ATOM 936 O O . LEU A 1 119 ? -5.427 -8.858 8.238 1.00 96.50 119 LEU A O 1
ATOM 940 N N . VAL A 1 120 ? -5.737 -7.402 6.559 1.00 96.31 120 VAL A N 1
ATOM 941 C CA . VAL A 1 120 ? -7.202 -7.304 6.729 1.00 96.31 120 VAL A CA 1
ATOM 942 C C . VAL A 1 120 ? -7.982 -8.079 5.670 1.00 96.31 120 VAL A C 1
ATOM 944 O O . VAL A 1 120 ? -9.191 -8.261 5.800 1.00 96.31 120 VAL A O 1
ATOM 947 N N . GLY A 1 121 ? -7.292 -8.568 4.644 1.00 96.31 121 GLY A N 1
ATOM 948 C CA . GLY A 1 121 ? -7.833 -9.401 3.577 1.00 96.31 121 GLY A CA 1
ATOM 949 C C . GLY A 1 121 ? -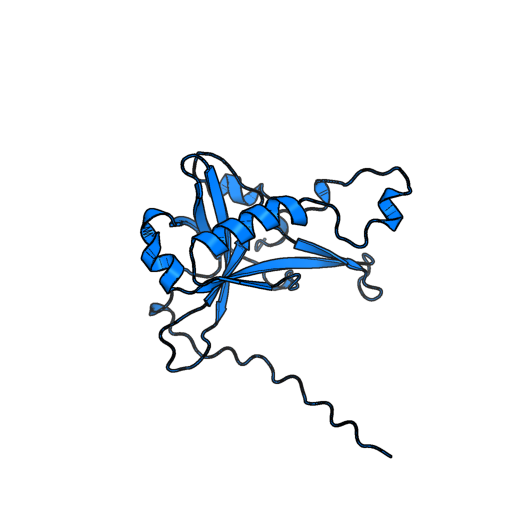7.167 -9.071 2.247 1.00 96.31 121 GLY A C 1
ATOM 950 O O . GLY A 1 121 ? -6.092 -8.479 2.223 1.00 96.31 121 GLY A O 1
ATOM 951 N N . GLN A 1 122 ? -7.820 -9.432 1.146 1.00 96.19 122 GLN A N 1
ATOM 952 C CA . GLN A 1 122 ? -7.242 -9.327 -0.190 1.00 96.19 122 GLN A CA 1
ATOM 953 C C . GLN A 1 122 ? -8.244 -8.748 -1.195 1.00 96.19 122 GLN A C 1
ATOM 955 O O . GLN A 1 122 ? -9.457 -8.965 -1.096 1.00 96.19 122 GLN A O 1
ATOM 960 N N . VAL A 1 123 ? -7.724 -8.033 -2.189 1.00 94.38 123 VAL A N 1
ATOM 961 C CA . VAL A 1 123 ? -8.450 -7.590 -3.379 1.00 94.38 123 VAL A CA 1
ATOM 962 C C . VAL A 1 123 ? -7.733 -8.055 -4.646 1.00 94.38 123 VAL A C 1
ATOM 964 O O . VAL A 1 123 ? -6.509 -8.096 -4.701 1.00 94.38 123 VAL A O 1
ATOM 967 N N . ALA A 1 124 ? -8.489 -8.401 -5.686 1.00 92.38 124 ALA A N 1
ATOM 968 C CA . ALA A 1 124 ? -7.913 -8.722 -6.989 1.00 92.38 124 ALA A CA 1
ATOM 969 C C . ALA A 1 124 ? -7.621 -7.422 -7.750 1.00 92.38 124 ALA A C 1
ATOM 971 O O . ALA A 1 124 ? -8.553 -6.719 -8.138 1.00 92.38 124 ALA A O 1
ATOM 972 N N . LEU A 1 125 ? -6.338 -7.103 -7.937 1.00 86.88 125 LEU A N 1
ATOM 973 C CA . LEU A 1 125 ? -5.891 -5.869 -8.585 1.00 86.88 125 LEU A CA 1
ATOM 974 C C . LEU A 1 125 ? -5.685 -6.036 -10.091 1.00 86.88 125 LEU A C 1
ATOM 976 O O . LEU A 1 125 ? -4.865 -6.853 -10.523 1.00 86.88 125 LEU A O 1
ATOM 980 N N . ASP A 1 126 ? -6.327 -5.169 -10.867 1.00 86.88 126 ASP A N 1
ATOM 981 C CA . ASP A 1 126 ? -6.041 -4.953 -12.282 1.00 86.88 126 ASP A CA 1
ATOM 982 C C . ASP A 1 126 ? -4.947 -3.885 -12.440 1.00 86.88 126 ASP A C 1
ATOM 984 O O . ASP A 1 126 ? -5.227 -2.686 -12.431 1.00 86.88 126 ASP A O 1
ATOM 988 N N . THR A 1 127 ? -3.687 -4.315 -12.590 1.00 70.88 127 THR A N 1
ATOM 989 C CA . THR A 1 127 ? -2.552 -3.389 -12.787 1.00 70.88 127 THR A CA 1
ATOM 990 C C . THR A 1 127 ? -2.415 -2.858 -14.199 1.00 70.88 127 THR A C 1
ATOM 992 O O . THR A 1 127 ? -1.598 -1.973 -14.420 1.00 70.88 127 THR A O 1
ATOM 995 N N . THR A 1 128 ? -3.192 -3.347 -15.168 1.00 77.19 128 THR A N 1
ATOM 996 C CA . THR A 1 128 ? -3.117 -2.805 -16.537 1.00 77.19 128 THR A CA 1
ATOM 997 C C . THR A 1 128 ? -3.588 -1.351 -16.595 1.00 77.19 128 THR A C 1
ATOM 999 O O . THR A 1 128 ? -3.239 -0.609 -17.508 1.00 77.19 128 THR A O 1
ATOM 1002 N N . ARG A 1 129 ? -4.345 -0.927 -15.577 1.00 69.75 129 ARG A N 1
ATOM 1003 C CA . ARG A 1 129 ? -4.880 0.426 -15.425 1.00 69.75 129 ARG A CA 1
ATOM 1004 C C . ARG A 1 129 ? -3.982 1.357 -14.604 1.00 69.75 129 ARG A C 1
ATOM 1006 O O . ARG A 1 129 ? -4.377 2.489 -14.343 1.00 69.75 129 ARG A O 1
ATOM 1013 N N . TRP A 1 130 ? -2.817 0.886 -14.158 1.00 74.19 130 TRP A N 1
ATOM 1014 C CA . TRP A 1 130 ? -1.931 1.626 -13.262 1.00 74.19 130 TRP A CA 1
ATOM 1015 C C . TRP A 1 130 ? -0.811 2.263 -14.070 1.00 74.19 130 TRP A C 1
ATOM 1017 O O . TRP A 1 130 ? -0.072 1.571 -14.764 1.00 74.19 130 TRP A O 1
ATOM 1027 N N . GLN A 1 131 ? -0.651 3.575 -13.942 1.00 80.50 131 GLN A N 1
ATOM 1028 C CA . GLN A 1 131 ? 0.587 4.244 -14.328 1.00 80.50 131 GLN A CA 1
ATOM 1029 C C . GLN A 1 131 ? 1.278 4.744 -13.071 1.00 80.50 131 GLN A C 1
ATOM 1031 O O . GLN A 1 131 ? 0.621 5.249 -12.165 1.00 80.50 131 GLN A O 1
ATOM 1036 N N . LEU A 1 132 ? 2.594 4.593 -12.994 1.00 77.31 132 LEU A N 1
ATOM 1037 C CA . LEU A 1 132 ? 3.352 5.028 -11.827 1.00 77.31 132 LEU A CA 1
ATOM 1038 C C . LEU A 1 132 ? 3.417 6.557 -11.793 1.00 77.31 132 LEU A C 1
ATOM 1040 O O . LEU A 1 132 ? 3.866 7.192 -12.745 1.00 77.31 132 LEU A O 1
ATOM 1044 N N . GLY A 1 133 ? 2.919 7.143 -10.704 1.00 74.38 133 GLY A N 1
ATOM 1045 C CA . GLY A 1 133 ? 2.937 8.581 -10.457 1.00 74.38 133 GLY A CA 1
ATOM 1046 C C . GLY A 1 133 ? 4.227 8.996 -9.771 1.00 74.38 133 GLY A C 1
ATOM 1047 O O . GLY A 1 133 ? 5.151 9.476 -10.426 1.00 74.38 133 GLY A O 1
ATOM 1048 N N . ALA A 1 134 ? 4.261 8.842 -8.455 1.00 76.00 134 ALA A N 1
ATOM 1049 C CA . ALA A 1 134 ? 5.438 9.005 -7.615 1.00 76.00 134 ALA A CA 1
ATOM 1050 C C . ALA A 1 134 ? 5.826 7.675 -6.959 1.00 76.00 134 ALA A C 1
ATOM 1052 O O . ALA A 1 134 ? 4.963 6.865 -6.620 1.00 76.00 134 ALA A O 1
ATOM 1053 N N . GLN A 1 135 ? 7.128 7.486 -6.751 1.00 82.75 135 GLN A N 1
ATOM 1054 C CA . GLN A 1 135 ? 7.684 6.359 -6.011 1.00 82.75 135 GLN A CA 1
ATOM 1055 C C . GLN A 1 135 ? 8.513 6.882 -4.840 1.00 82.75 135 GLN A C 1
ATOM 1057 O O . GLN A 1 135 ? 9.377 7.741 -5.022 1.00 82.75 135 GLN A O 1
ATOM 1062 N N . GLY A 1 136 ? 8.235 6.371 -3.647 1.00 86.50 136 GLY A N 1
ATOM 1063 C CA . GLY A 1 136 ? 9.093 6.510 -2.474 1.00 86.50 136 GLY A CA 1
ATOM 1064 C C . GLY A 1 136 ? 9.620 5.150 -2.026 1.00 86.50 136 GLY A C 1
ATOM 1065 O O . GLY A 1 136 ? 9.138 4.109 -2.478 1.00 86.50 136 GLY A O 1
ATOM 1066 N N . ALA A 1 137 ? 10.631 5.150 -1.161 1.00 91.12 137 ALA A N 1
ATOM 1067 C CA . ALA A 1 137 ? 11.162 3.933 -0.568 1.00 91.12 137 ALA A CA 1
ATOM 1068 C C . ALA A 1 137 ? 11.516 4.158 0.904 1.00 91.12 137 ALA A C 1
ATOM 1070 O O . ALA A 1 137 ? 12.215 5.114 1.255 1.00 91.12 137 ALA A O 1
ATOM 1071 N N . SER A 1 138 ? 11.079 3.235 1.756 1.00 91.75 138 SER A N 1
ATOM 1072 C CA . SER A 1 138 ? 11.246 3.304 3.203 1.00 91.75 138 SER A CA 1
ATOM 1073 C C . SER A 1 138 ? 11.670 1.952 3.781 1.00 91.75 138 SER A C 1
ATOM 1075 O O . SER A 1 138 ? 11.022 0.927 3.580 1.00 91.75 138 SER A O 1
ATOM 1077 N N . SER A 1 139 ? 12.748 1.950 4.566 1.00 91.81 139 SER A N 1
ATOM 1078 C CA . SER A 1 139 ? 13.192 0.791 5.359 1.00 91.81 139 SER A CA 1
ATOM 1079 C C . SER A 1 139 ? 12.840 0.910 6.845 1.00 91.81 139 SER A C 1
ATOM 1081 O O . SER A 1 139 ? 13.137 0.013 7.624 1.00 91.81 139 SER A O 1
ATOM 1083 N N . GLU A 1 140 ? 12.244 2.028 7.255 1.00 95.12 140 GLU A N 1
ATOM 1084 C CA . GLU A 1 140 ? 11.922 2.341 8.645 1.00 95.12 140 GLU A CA 1
ATOM 1085 C C . GLU A 1 140 ? 10.427 2.635 8.780 1.00 95.12 140 GLU A C 1
ATOM 1087 O O . GLU A 1 140 ? 9.872 3.433 8.019 1.00 95.12 140 GLU A O 1
ATOM 1092 N N . TYR A 1 141 ? 9.794 2.071 9.811 1.00 95.12 141 TYR A N 1
ATOM 1093 C CA . TYR A 1 141 ? 8.358 2.232 10.054 1.00 95.12 141 TYR A CA 1
ATOM 1094 C C . TYR A 1 141 ? 7.929 3.695 10.163 1.00 95.12 141 TYR A C 1
ATOM 1096 O O . TYR A 1 141 ? 6.936 4.111 9.574 1.00 95.12 141 TYR A O 1
ATOM 1104 N N . GLY A 1 142 ? 8.707 4.498 10.895 1.00 96.06 142 GLY A N 1
ATOM 1105 C CA . GLY A 1 142 ? 8.420 5.919 11.069 1.00 96.06 142 GLY A CA 1
ATOM 1106 C C . GLY A 1 142 ? 8.407 6.677 9.741 1.00 96.06 142 GLY A C 1
ATOM 1107 O O . GLY A 1 142 ? 7.521 7.499 9.529 1.00 96.06 142 GLY A O 1
ATOM 1108 N N . ARG A 1 143 ? 9.333 6.370 8.822 1.00 95.00 143 ARG A N 1
ATOM 1109 C CA . ARG A 1 143 ? 9.380 7.002 7.493 1.00 95.00 143 ARG A CA 1
ATOM 1110 C C . ARG A 1 143 ? 8.201 6.587 6.626 1.00 95.00 143 ARG A C 1
ATOM 1112 O O . ARG A 1 143 ? 7.580 7.452 6.022 1.00 95.00 143 ARG A O 1
ATOM 1119 N N . PHE A 1 144 ? 7.838 5.306 6.657 1.00 95.56 144 PHE A N 1
ATOM 1120 C CA . PHE A 1 144 ? 6.643 4.800 5.986 1.00 95.56 144 PHE A CA 1
ATOM 1121 C C . PHE A 1 144 ? 5.365 5.512 6.470 1.00 95.56 144 PHE A C 1
ATOM 1123 O O . PHE A 1 144 ? 4.562 5.982 5.663 1.00 95.56 144 PHE A O 1
ATOM 1130 N N . VAL A 1 145 ? 5.203 5.675 7.789 1.00 96.12 145 VAL A N 1
ATOM 1131 C CA . VAL A 1 145 ? 4.074 6.419 8.372 1.00 96.12 145 VAL A CA 1
ATOM 1132 C C . VAL A 1 145 ? 4.096 7.893 7.959 1.00 96.12 145 VAL A C 1
ATOM 1134 O O . VAL A 1 145 ? 3.054 8.444 7.607 1.00 96.12 145 VAL A O 1
ATOM 1137 N N . GLN A 1 146 ? 5.263 8.543 7.959 1.00 94.62 146 GLN A N 1
ATOM 1138 C CA . GLN A 1 146 ? 5.379 9.926 7.488 1.00 94.62 146 GLN A CA 1
ATOM 1139 C C . GLN A 1 146 ? 5.021 10.051 6.004 1.00 94.62 146 GLN A C 1
ATOM 1141 O O . GLN A 1 146 ? 4.279 10.961 5.646 1.00 94.62 146 GLN A O 1
ATOM 1146 N N . ALA A 1 147 ? 5.451 9.115 5.153 1.00 91.94 147 ALA A N 1
ATOM 1147 C CA . ALA A 1 147 ? 5.086 9.087 3.738 1.00 91.94 147 ALA A CA 1
ATOM 1148 C C . ALA A 1 147 ? 3.565 8.987 3.545 1.00 91.94 147 ALA A C 1
ATOM 1150 O O . ALA A 1 147 ? 3.001 9.700 2.711 1.00 91.94 147 ALA A O 1
ATOM 1151 N N . PHE A 1 148 ? 2.886 8.177 4.362 1.00 92.50 148 PHE A N 1
ATOM 1152 C CA . PHE A 1 148 ? 1.426 8.112 4.384 1.00 92.50 148 PHE A CA 1
ATOM 1153 C C . PHE A 1 148 ? 0.782 9.436 4.820 1.00 92.50 148 PHE A C 1
ATOM 1155 O O . PHE A 1 148 ? -0.136 9.912 4.153 1.00 92.50 148 PHE A O 1
ATOM 1162 N N . ILE A 1 149 ? 1.253 10.054 5.910 1.00 91.31 149 ILE A N 1
ATOM 1163 C CA . ILE A 1 149 ? 0.714 11.329 6.417 1.00 91.31 149 ILE A CA 1
ATOM 1164 C C . ILE A 1 149 ? 0.911 12.448 5.387 1.00 91.31 149 ILE A C 1
ATOM 1166 O O . ILE A 1 149 ? -0.043 13.160 5.071 1.00 91.31 149 ILE A O 1
ATOM 1170 N N . SER A 1 150 ? 2.116 12.573 4.827 1.00 86.12 150 SER A N 1
ATOM 1171 C CA . SER A 1 150 ? 2.418 13.507 3.740 1.00 86.12 150 SER A CA 1
ATOM 1172 C C . SER A 1 150 ? 1.570 13.207 2.515 1.00 86.12 150 SER A C 1
ATOM 1174 O O . SER A 1 150 ? 0.959 14.108 1.965 1.00 86.12 150 SER A O 1
ATOM 1176 N N . GLY A 1 151 ? 1.421 11.939 2.126 1.00 80.94 151 GLY A N 1
ATOM 1177 C CA . GLY A 1 151 ? 0.534 11.562 1.030 1.00 80.94 151 GLY A CA 1
ATOM 1178 C C . GLY A 1 151 ? -0.910 11.970 1.269 1.00 80.94 151 GLY A C 1
ATOM 1179 O O . GLY A 1 151 ? -1.532 12.552 0.391 1.00 80.94 151 GLY A O 1
ATOM 1180 N N . ARG A 1 152 ? -1.427 11.781 2.479 1.00 80.75 152 ARG A N 1
ATOM 1181 C CA . ARG A 1 152 ? -2.762 12.266 2.826 1.00 80.75 152 ARG A CA 1
ATOM 1182 C C . ARG A 1 152 ? -2.876 13.773 2.803 1.00 80.75 152 ARG A C 1
ATOM 1184 O O . ARG A 1 152 ? -3.932 14.264 2.449 1.00 80.75 152 ARG A O 1
ATOM 1191 N N . LYS A 1 153 ? -1.844 14.506 3.203 1.00 75.62 153 LYS A N 1
ATOM 1192 C CA . LYS A 1 153 ? -1.888 15.966 3.205 1.00 75.62 153 LYS A CA 1
ATOM 1193 C C . LYS A 1 153 ? -1.738 16.534 1.798 1.00 75.62 153 LYS A C 1
ATOM 1195 O O . LYS A 1 153 ? -2.539 17.366 1.409 1.00 75.62 153 LYS A O 1
ATOM 1200 N N . ASP A 1 154 ? -0.734 16.080 1.066 1.00 67.00 154 ASP A N 1
ATOM 1201 C CA . ASP A 1 154 ? -0.260 16.696 -0.173 1.00 67.00 154 ASP A CA 1
ATOM 1202 C C . ASP A 1 154 ? -0.965 16.102 -1.390 1.00 67.00 154 ASP A C 1
ATOM 1204 O O . ASP A 1 154 ? -1.288 16.802 -2.341 1.00 67.00 154 ASP A O 1
ATOM 1208 N N . ARG A 1 155 ? -1.267 14.802 -1.348 1.00 65.50 155 ARG A N 1
ATOM 1209 C CA . ARG A 1 155 ? -1.924 14.099 -2.453 1.00 65.50 155 ARG A CA 1
ATOM 1210 C C . ARG A 1 155 ? -3.434 14.101 -2.300 1.00 65.50 155 ARG A C 1
ATOM 1212 O O . ARG A 1 155 ? -4.087 13.731 -3.261 1.00 65.50 155 ARG A O 1
ATOM 1219 N N . GLN A 1 156 ? -3.983 14.558 -1.157 1.00 57.72 156 GLN A N 1
ATOM 1220 C CA . GLN A 1 156 ? -5.381 15.017 -1.025 1.00 57.72 156 GLN A CA 1
ATOM 1221 C C . GLN A 1 156 ? -5.595 16.486 -1.446 1.00 57.72 156 GLN A C 1
ATOM 1223 O O . GLN A 1 156 ? -6.673 17.034 -1.225 1.00 57.72 156 GLN A O 1
ATOM 1228 N N . LEU A 1 157 ? -4.580 17.135 -2.018 1.00 51.62 157 LEU A N 1
ATOM 1229 C CA . LEU A 1 157 ? -4.665 18.480 -2.580 1.00 51.62 157 LEU A CA 1
ATOM 1230 C C . LEU A 1 157 ? -4.592 18.404 -4.114 1.00 51.62 157 LEU A C 1
ATOM 1232 O O . LEU A 1 157 ? -4.104 17.408 -4.657 1.00 51.62 157 LEU A O 1
ATOM 1236 N N . PRO A 1 158 ? -5.104 19.418 -4.837 1.00 48.47 158 PRO A N 1
ATOM 1237 C CA . PRO A 1 158 ? -4.942 19.477 -6.287 1.00 48.47 158 PRO A CA 1
ATOM 1238 C C . PRO A 1 158 ? -3.444 19.436 -6.649 1.00 48.47 158 PRO A C 1
ATOM 1240 O O . PRO A 1 158 ? -2.649 20.049 -5.938 1.00 48.47 158 PRO A O 1
ATOM 1243 N N . PRO A 1 159 ? -3.039 18.733 -7.725 1.00 49.34 159 PRO A N 1
ATOM 1244 C CA . PRO A 1 159 ? -1.628 18.603 -8.087 1.00 49.34 159 PRO A CA 1
ATOM 1245 C C . PRO A 1 159 ? -0.985 19.961 -8.406 1.00 49.34 159 PRO A C 1
ATOM 1247 O O . PRO A 1 159 ? -1.661 20.863 -8.889 1.00 49.34 159 PRO A O 1
ATOM 1250 N N . ASP A 1 160 ? 0.333 20.080 -8.230 1.00 46.59 160 ASP A N 1
ATOM 1251 C CA . ASP A 1 160 ? 1.112 21.337 -8.316 1.00 46.59 160 ASP A CA 1
ATOM 1252 C C . ASP A 1 160 ? 0.967 22.139 -9.633 1.00 46.59 160 ASP A C 1
ATOM 1254 O O . ASP A 1 160 ? 1.372 23.294 -9.723 1.00 46.59 160 ASP A O 1
ATOM 1258 N N . HIS A 1 161 ? 0.386 21.553 -10.684 1.00 49.81 161 HIS A N 1
ATOM 1259 C CA . HIS A 1 161 ? 0.120 22.221 -11.966 1.00 49.81 161 HIS A CA 1
ATOM 1260 C C . HIS A 1 161 ? -1.344 22.663 -12.153 1.00 49.81 161 HIS A C 1
ATOM 1262 O O . HIS A 1 161 ? -1.706 23.174 -13.214 1.00 49.81 161 HIS A O 1
ATOM 1268 N N . TYR A 1 162 ? -2.189 22.507 -11.130 1.00 48.94 162 TYR A N 1
ATOM 1269 C CA . TYR A 1 162 ? -3.579 22.978 -11.124 1.00 48.94 162 TYR A CA 1
ATOM 1270 C C . TYR A 1 162 ? -3.723 24.472 -10.778 1.00 48.94 162 TYR A C 1
ATOM 1272 O O . TYR A 1 162 ? -4.836 24.998 -10.812 1.00 48.94 162 TYR A O 1
ATOM 1280 N N . ASP A 1 163 ? -2.628 25.190 -10.510 1.00 50.53 163 ASP A N 1
ATOM 1281 C CA . ASP A 1 163 ? -2.640 26.619 -10.157 1.00 50.53 163 ASP A CA 1
ATOM 1282 C C . ASP A 1 163 ? -3.326 27.502 -11.212 1.00 50.53 163 ASP A C 1
ATOM 1284 O O . ASP A 1 163 ? -4.044 28.451 -10.880 1.00 50.53 163 ASP A O 1
ATOM 1288 N N . GLN A 1 164 ? -3.195 27.159 -12.499 1.00 47.50 164 GLN A N 1
ATOM 1289 C CA . GLN A 1 164 ? -3.911 27.870 -13.565 1.00 47.50 164 GLN A CA 1
ATOM 1290 C C . GLN A 1 164 ? -5.433 27.646 -13.510 1.00 47.50 164 GLN A C 1
ATOM 1292 O O . GLN A 1 164 ? -6.188 28.547 -13.883 1.00 47.50 164 GLN A O 1
ATOM 1297 N N . PHE A 1 165 ? -5.898 26.504 -12.996 1.00 46.66 165 PHE A N 1
ATOM 1298 C CA . PHE A 1 165 ? -7.321 26.187 -12.830 1.00 46.66 165 PHE A CA 1
ATOM 1299 C C . PHE A 1 165 ? -7.9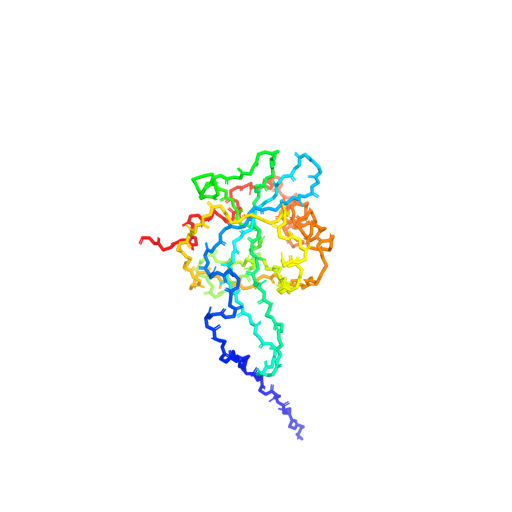11 26.744 -11.524 1.00 46.66 165 PHE A C 1
ATOM 1301 O O . PHE A 1 165 ? -9.075 27.136 -11.511 1.00 46.66 165 PHE A O 1
ATOM 1308 N N . LEU A 1 166 ? -7.104 26.913 -10.470 1.00 47.06 166 LEU A N 1
ATOM 1309 C CA . LEU A 1 166 ? -7.517 27.563 -9.215 1.00 47.06 166 LEU A CA 1
ATOM 1310 C C . LEU A 1 166 ? -7.825 29.062 -9.379 1.00 47.06 166 LEU A C 1
ATOM 1312 O O . LEU A 1 166 ? -8.640 29.614 -8.640 1.00 47.06 166 LEU A O 1
ATOM 1316 N N . SER A 1 167 ? -7.233 29.722 -10.382 1.00 50.72 167 SER A N 1
ATOM 1317 C CA . SER A 1 167 ? -7.552 31.119 -10.722 1.00 50.72 167 SER A CA 1
ATOM 1318 C C . SER A 1 167 ? -8.961 31.310 -11.313 1.00 50.72 167 SER A C 1
ATOM 1320 O O . SER A 1 167 ? -9.471 32.431 -11.351 1.00 50.72 167 SER A O 1
ATOM 1322 N N . LYS A 1 168 ? -9.614 30.222 -11.748 1.00 43.69 168 LYS A N 1
ATOM 1323 C CA . LYS A 1 168 ? -10.940 30.226 -12.377 1.00 43.69 168 LYS A CA 1
ATOM 1324 C C . LYS A 1 168 ? -11.964 29.455 -11.543 1.00 43.69 168 LYS A C 1
ATOM 1326 O O . LYS A 1 168 ? -12.530 28.492 -12.026 1.00 43.69 168 LYS A O 1
ATOM 1331 N N . GLY A 1 169 ? -12.229 29.902 -10.314 1.00 46.97 169 GLY A N 1
ATOM 1332 C CA . GLY A 1 169 ? -13.518 29.737 -9.612 1.00 46.97 169 GLY A CA 1
ATOM 1333 C C . GLY A 1 169 ? -14.027 28.329 -9.250 1.00 46.97 169 GLY A C 1
ATOM 1334 O O . GLY A 1 169 ? -14.879 28.233 -8.365 1.00 46.97 169 GLY A O 1
ATOM 1335 N N . ASP A 1 170 ? -13.512 27.256 -9.846 1.00 46.84 170 ASP A N 1
ATOM 1336 C CA . ASP A 1 170 ? -13.971 25.892 -9.616 1.00 46.84 170 ASP A CA 1
ATOM 1337 C C . ASP A 1 170 ? -13.064 25.195 -8.603 1.00 46.84 170 ASP A C 1
ATOM 1339 O O . ASP A 1 170 ? -11.867 24.981 -8.790 1.00 46.84 170 ASP A O 1
ATOM 1343 N N . LYS A 1 171 ? -13.675 24.904 -7.457 1.00 50.19 171 LYS A N 1
ATOM 1344 C CA . LYS A 1 171 ? -13.057 24.288 -6.287 1.00 50.19 171 LYS A CA 1
ATOM 1345 C C . LYS A 1 171 ? -12.552 22.889 -6.640 1.00 50.19 171 LYS A C 1
ATOM 1347 O O . LYS A 1 171 ? -13.241 22.144 -7.329 1.00 50.19 171 LYS A O 1
ATOM 1352 N N . PHE A 1 172 ? -11.401 22.531 -6.080 1.00 50.56 172 PHE A N 1
ATOM 1353 C CA . PHE A 1 172 ? -10.886 21.164 -6.000 1.00 50.56 172 PHE A CA 1
ATOM 1354 C C . PHE A 1 172 ? -11.997 20.128 -5.746 1.00 50.56 172 PHE A C 1
ATOM 1356 O O . PHE A 1 172 ? -12.854 20.317 -4.872 1.00 50.56 172 PHE A O 1
ATOM 1363 N N . ARG A 1 173 ? -11.978 19.037 -6.519 1.00 49.31 173 ARG A N 1
ATOM 1364 C CA . ARG A 1 173 ? -13.058 18.056 -6.591 1.00 49.31 173 ARG A CA 1
ATOM 1365 C C . ARG A 1 173 ? -12.603 16.714 -6.036 1.00 49.31 173 ARG A C 1
ATOM 1367 O O . ARG A 1 173 ? -11.816 15.995 -6.633 1.00 49.31 173 ARG A O 1
ATOM 1374 N N . ALA A 1 174 ? -13.147 16.343 -4.881 1.00 47.34 174 ALA A N 1
ATOM 1375 C CA . ALA A 1 174 ? -12.851 15.072 -4.225 1.00 47.34 174 ALA A CA 1
ATOM 1376 C C . ALA A 1 174 ? -13.165 13.842 -5.111 1.00 47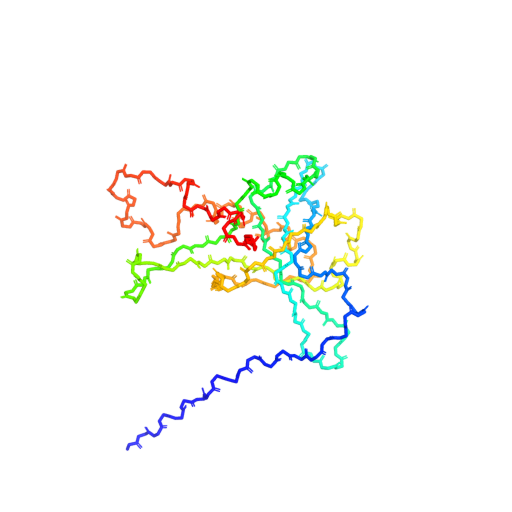.34 174 ALA A C 1
ATOM 1378 O O . ALA A 1 174 ? -12.646 12.762 -4.873 1.00 47.34 174 ALA A O 1
ATOM 1379 N N . ASP A 1 175 ? -14.013 13.971 -6.129 1.00 46.72 175 ASP A N 1
ATOM 1380 C CA . ASP A 1 175 ? -14.277 12.934 -7.132 1.00 46.72 175 ASP A CA 1
ATOM 1381 C C . ASP A 1 175 ? -13.147 12.734 -8.162 1.00 46.72 175 ASP A C 1
ATOM 1383 O O . ASP A 1 175 ? -13.224 11.822 -8.979 1.0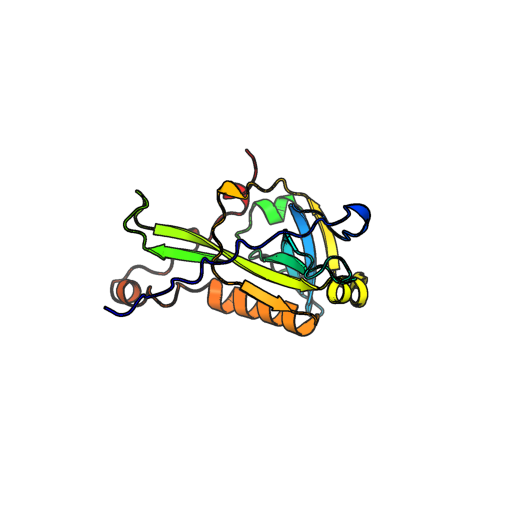0 46.72 175 ASP A O 1
ATOM 1387 N N . GLU A 1 176 ? -12.073 13.527 -8.103 1.00 53.38 176 GLU A N 1
ATOM 1388 C CA . GLU A 1 176 ? -10.855 13.349 -8.909 1.00 53.38 176 GLU A CA 1
ATOM 1389 C C . GLU A 1 176 ? -9.876 12.324 -8.305 1.00 53.38 176 GLU A C 1
ATOM 1391 O O . GLU A 1 176 ? -8.892 11.963 -8.949 1.00 53.38 176 GLU A O 1
ATOM 1396 N N . TYR A 1 177 ? -10.170 11.822 -7.101 1.00 65.94 177 TYR A N 1
ATOM 1397 C CA . TYR A 1 177 ? -9.446 10.734 -6.445 1.00 65.94 177 TYR A CA 1
ATOM 1398 C C . TYR A 1 177 ? -9.905 9.393 -6.976 1.00 65.94 177 TYR A C 1
ATOM 1400 O O . TYR A 1 177 ? -11.102 9.108 -7.002 1.00 65.94 177 TYR A O 1
ATOM 1408 N N . PHE A 1 178 ? -8.942 8.551 -7.323 1.00 80.25 178 PHE A N 1
ATOM 1409 C CA . PHE A 1 178 ? -9.213 7.322 -8.042 1.00 80.25 178 PHE A CA 1
ATOM 1410 C C . PHE A 1 178 ? -9.875 6.290 -7.122 1.00 80.25 178 PHE A C 1
ATOM 1412 O O . PHE A 1 178 ? -9.224 5.797 -6.191 1.00 80.25 178 PHE A O 1
ATOM 1419 N N . PRO A 1 179 ? -11.165 5.966 -7.332 1.00 86.94 179 PRO A N 1
ATOM 1420 C CA . PRO A 1 179 ? -11.850 4.970 -6.525 1.00 86.94 179 PRO A CA 1
ATOM 1421 C C . PRO A 1 179 ? -11.090 3.651 -6.592 1.00 86.94 179 PRO A C 1
ATOM 1423 O O . PRO A 1 179 ? -10.735 3.200 -7.680 1.00 86.94 179 PRO A O 1
ATOM 1426 N N . VAL A 1 180 ? -10.885 2.994 -5.449 1.00 89.75 180 VAL A N 1
ATOM 1427 C CA . VAL A 1 180 ? -10.215 1.681 -5.409 1.00 89.75 180 VAL A CA 1
ATOM 1428 C C . VAL A 1 180 ? -10.881 0.707 -6.383 1.00 89.75 180 VAL A C 1
ATOM 1430 O O . VAL A 1 180 ? -10.192 -0.035 -7.076 1.00 89.75 180 VAL A O 1
ATOM 1433 N N . ALA A 1 181 ? -12.214 0.760 -6.488 1.00 89.50 181 ALA A N 1
ATOM 1434 C CA . ALA A 1 181 ? -13.017 -0.065 -7.386 1.00 89.50 181 ALA A CA 1
ATOM 1435 C C . ALA A 1 181 ? -12.605 0.013 -8.869 1.00 89.50 181 ALA A C 1
ATOM 1437 O O . ALA A 1 181 ? -12.759 -0.980 -9.578 1.00 89.50 181 ALA A O 1
ATOM 1438 N N . ASP A 1 182 ? -12.053 1.136 -9.337 1.00 86.88 182 ASP A N 1
ATOM 1439 C CA . ASP A 1 182 ? -11.602 1.269 -10.727 1.00 86.88 182 ASP A CA 1
ATOM 1440 C C . ASP A 1 182 ? -10.348 0.435 -11.021 1.00 86.88 182 ASP A C 1
ATOM 1442 O O . ASP A 1 182 ? -10.069 0.121 -12.175 1.00 86.88 182 ASP A O 1
ATOM 1446 N N . PHE A 1 183 ? -9.614 0.015 -9.996 1.00 87.56 183 PHE A N 1
ATOM 1447 C CA . PHE A 1 183 ? -8.385 -0.770 -10.128 1.00 87.56 183 PHE A CA 1
ATOM 1448 C C . PHE A 1 183 ? -8.570 -2.233 -9.748 1.00 87.56 183 PHE A C 1
ATOM 1450 O O . PHE A 1 183 ? -7.590 -2.964 -9.586 1.00 87.56 183 PHE A O 1
ATOM 1457 N N . LEU A 1 184 ? -9.817 -2.663 -9.571 1.00 89.69 184 LEU A N 1
ATOM 1458 C CA . LEU A 1 184 ? -10.142 -4.051 -9.294 1.00 89.69 184 LEU A CA 1
ATOM 1459 C C . LEU A 1 184 ? -10.509 -4.777 -10.583 1.00 89.69 184 LEU A C 1
ATOM 1461 O O . LEU A 1 184 ? -11.115 -4.202 -11.488 1.00 89.69 184 LEU A O 1
ATOM 1465 N N . VAL A 1 185 ? -10.183 -6.066 -10.629 1.00 88.12 185 VAL A N 1
ATOM 1466 C CA . VAL A 1 185 ? -10.712 -6.960 -11.663 1.00 88.12 185 VAL A CA 1
ATOM 1467 C C . VAL A 1 185 ? -12.240 -6.991 -11.534 1.00 88.12 185 VAL A C 1
ATOM 1469 O O . VAL A 1 185 ? -12.760 -7.183 -10.431 1.00 88.12 185 VAL A O 1
ATOM 1472 N N . LYS A 1 186 ? -12.934 -6.746 -12.651 1.00 75.06 186 LYS A N 1
ATOM 1473 C CA . LYS A 1 186 ? -14.402 -6.759 -12.738 1.00 75.06 186 LYS A CA 1
ATOM 1474 C C . LYS A 1 186 ? -14.975 -8.170 -12.730 1.00 75.06 186 LYS A C 1
ATOM 1476 O O . LYS A 1 186 ? -14.324 -9.069 -13.306 1.00 75.06 186 LYS A O 1
#

Secondary structure (DSSP, 8-state):
------------------GGG-SS-TTEEEEEEEETTEEEEEEEEEEEESSTT-S-EEEEEEEEEEEESSPPPHHHHTTSBB-EEEEE-SSSTTSEEEEEEEEEEEHHHHHHTTTTEEEEEE--B-GGG-EEEEEEEESSHHHHHHHHHHHHHHTTS--TTTHHHHTTT----GGGS-BGGGGB--

Sequence (186 aa):
MTNCDFEEDKAVQYLPINPDELIYRRGDVLAFEVDSVTTGAAIVSGYVKETEDSTHIWYELVFTDYAAKQAPSIAEVKRHRLFGRKVASSLDPAGYVTCVDIESVRNDCLTDNAAKFRLVGQVALDTTRWQLGAQGASSEYGRFVQAFISGRKDRQLPPDHYDQFLSKGDKFRADEYFPVADFLVK